Protein AF-A0A7S1G670-F1 (afdb_monomer_lite)

pLDDT: mean 88.63, std 13.84, range [41.38, 98.38]

Radius of gyration: 28.33 Å; chains: 1; bounding box: 71×31×103 Å

InterPro domains:
  IPR007070 GPI ethanolamine phosphate transferase 1 [PTHR12250] (4-189)
  IPR017852 GPI ethanolamine phosphate transferase 1, C-terminal [PF04987] (153-191)

Structure (mmCIF, N/CA/C/O backbone):
data_AF-A0A7S1G670-F1
#
_entry.id   AF-A0A7S1G670-F1
#
loop_
_atom_site.group_PDB
_atom_site.id
_atom_site.type_symbol
_atom_site.label_atom_id
_atom_site.label_alt_id
_atom_site.label_comp_id
_atom_site.label_asym_id
_atom_site.label_entity_id
_atom_site.label_seq_id
_atom_site.pdbx_PDB_ins_code
_atom_site.Cartn_x
_atom_site.Cartn_y
_atom_site.Cartn_z
_atom_site.occupancy
_atom_site.B_iso_or_equiv
_atom_site.auth_seq_id
_atom_site.auth_comp_id
_atom_site.auth_asym_id
_atom_site.auth_atom_id
_atom_site.pdbx_PDB_model_num
ATOM 1 N N . ALA A 1 1 ? -28.471 -9.081 -15.385 1.00 61.25 1 ALA A N 1
ATOM 2 C CA . ALA A 1 1 ? -27.693 -10.338 -15.318 1.00 61.25 1 ALA A CA 1
ATOM 3 C C . ALA A 1 1 ? -27.471 -10.798 -13.871 1.00 61.25 1 ALA A C 1
ATOM 5 O O . ALA A 1 1 ? -27.771 -11.944 -13.567 1.00 61.25 1 ALA A O 1
ATOM 6 N N . GLU A 1 2 ? -27.056 -9.911 -12.961 1.00 59.50 2 GLU A N 1
ATOM 7 C CA . GLU A 1 2 ? -26.676 -10.255 -11.574 1.00 59.50 2 GLU A CA 1
ATOM 8 C C . GLU A 1 2 ? -27.767 -10.929 -10.724 1.00 59.50 2 GLU A C 1
ATOM 10 O O . GLU A 1 2 ? -27.504 -11.957 -10.107 1.00 59.50 2 GLU A O 1
ATOM 15 N N . ARG A 1 3 ? -29.015 -10.432 -10.739 1.00 60.22 3 ARG A N 1
ATOM 16 C CA . ARG A 1 3 ? -30.126 -11.062 -9.988 1.00 60.22 3 ARG A CA 1
ATOM 17 C C . ARG A 1 3 ? -30.439 -12.493 -10.442 1.00 60.22 3 ARG A C 1
ATOM 19 O O . ARG A 1 3 ? -30.979 -13.269 -9.664 1.00 60.22 3 ARG A O 1
ATOM 26 N N . ARG A 1 4 ? -30.109 -12.850 -11.692 1.00 66.56 4 ARG A N 1
ATOM 27 C CA . ARG A 1 4 ? -30.321 -14.212 -12.213 1.00 66.56 4 ARG A CA 1
ATOM 28 C C . ARG 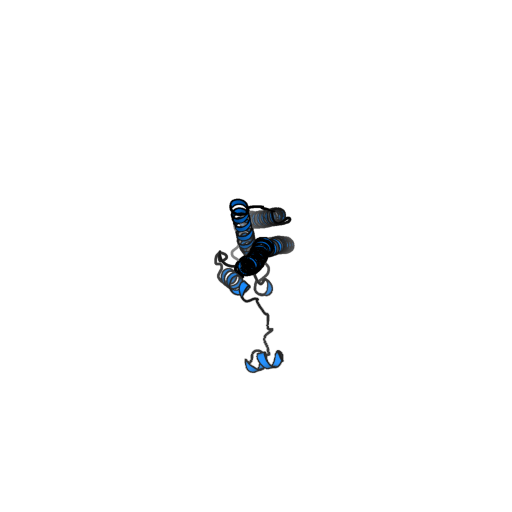A 1 4 ? -29.297 -15.192 -11.643 1.00 66.56 4 ARG A C 1
ATOM 30 O O . ARG A 1 4 ? -29.664 -16.320 -11.342 1.00 66.56 4 ARG A O 1
ATOM 37 N N . GLN A 1 5 ? -28.049 -14.758 -11.446 1.00 72.69 5 GLN A N 1
ATOM 38 C CA . GLN A 1 5 ? -27.017 -15.590 -10.823 1.00 72.69 5 GLN A CA 1
ATOM 39 C C . GLN A 1 5 ? -27.321 -15.849 -9.345 1.00 72.69 5 GLN A C 1
ATOM 41 O O . GLN A 1 5 ? -27.334 -17.001 -8.932 1.00 72.69 5 GLN A O 1
ATOM 46 N N . THR A 1 6 ? -27.653 -14.828 -8.551 1.00 81.56 6 THR A N 1
ATOM 47 C CA . THR A 1 6 ? -27.987 -15.048 -7.130 1.00 81.56 6 THR A CA 1
ATOM 48 C C . THR A 1 6 ? -29.269 -15.862 -6.949 1.00 81.56 6 THR A C 1
ATOM 50 O O . THR A 1 6 ? -29.337 -16.696 -6.048 1.00 81.56 6 THR A O 1
ATOM 53 N N . ALA A 1 7 ? -30.261 -15.702 -7.832 1.00 82.38 7 ALA A N 1
ATOM 54 C CA . ALA A 1 7 ? -31.463 -16.535 -7.839 1.00 82.38 7 ALA A CA 1
ATOM 55 C C . ALA A 1 7 ? -31.172 -18.006 -8.182 1.00 82.38 7 ALA A C 1
ATOM 57 O O . ALA A 1 7 ? -31.714 -18.890 -7.519 1.00 82.38 7 ALA A O 1
ATOM 58 N N . ALA A 1 8 ? -30.283 -18.280 -9.146 1.00 89.19 8 ALA A N 1
ATOM 59 C CA . ALA A 1 8 ? -29.874 -19.646 -9.491 1.00 89.19 8 ALA A CA 1
ATOM 60 C C . ALA A 1 8 ? -29.229 -20.382 -8.303 1.00 89.19 8 ALA A C 1
ATOM 62 O O . ALA A 1 8 ? -29.425 -21.581 -8.133 1.00 89.19 8 ALA A O 1
ATOM 63 N N . TRP A 1 9 ? -28.531 -19.648 -7.435 1.00 86.62 9 TRP A N 1
ATOM 64 C CA . TRP A 1 9 ? -27.909 -20.177 -6.219 1.00 86.62 9 TRP A CA 1
ATOM 65 C C . TRP A 1 9 ? -28.842 -20.139 -4.996 1.00 86.62 9 TRP A C 1
ATOM 67 O O . TRP A 1 9 ? -28.402 -20.413 -3.885 1.00 86.62 9 TRP A O 1
ATOM 77 N N . ARG A 1 10 ? -30.129 -19.788 -5.167 1.00 88.75 10 ARG A N 1
ATOM 78 C CA . ARG A 1 10 ? -31.120 -19.587 -4.084 1.00 88.75 10 ARG A CA 1
ATOM 79 C C . ARG A 1 10 ? -30.721 -18.523 -3.043 1.00 88.75 10 ARG A C 1
ATOM 81 O O . ARG A 1 10 ? -31.264 -18.482 -1.944 1.00 88.75 10 ARG A O 1
ATOM 88 N N . LEU A 1 11 ? -29.835 -17.601 -3.416 1.00 88.12 11 LEU A N 1
ATOM 89 C CA . LEU A 1 11 ? -29.305 -16.514 -2.586 1.00 88.12 11 LEU A CA 1
ATOM 90 C C . LEU A 1 11 ? -29.913 -15.146 -2.935 1.00 88.12 11 LEU A C 1
ATOM 92 O O . LEU A 1 11 ? -29.368 -14.109 -2.584 1.00 88.12 11 LEU A O 1
ATOM 96 N N . ALA A 1 12 ? -31.060 -15.102 -3.619 1.00 88.06 12 ALA A N 1
ATOM 97 C CA . ALA A 1 12 ? -31.705 -13.834 -3.984 1.00 88.06 12 ALA A CA 1
ATOM 98 C C . ALA A 1 12 ? -32.114 -12.971 -2.769 1.00 88.06 12 ALA A C 1
ATOM 100 O O . ALA A 1 12 ? -32.316 -11.769 -2.916 1.00 88.06 12 ALA A O 1
ATOM 101 N N . HIS A 1 13 ? -32.227 -13.584 -1.586 1.00 88.06 13 HIS A N 1
ATOM 102 C CA . HIS A 1 13 ? -32.544 -12.923 -0.320 1.00 88.06 13 HIS A CA 1
ATOM 103 C C . HIS A 1 13 ? -31.311 -12.332 0.386 1.00 88.06 13 HIS A C 1
ATOM 105 O O . HIS A 1 13 ? -31.468 -11.571 1.338 1.00 88.06 13 HIS A O 1
ATOM 111 N N . THR A 1 14 ? -30.090 -12.662 -0.053 1.00 86.00 14 THR A N 1
ATOM 112 C CA . THR A 1 14 ? -28.858 -12.134 0.540 1.00 86.00 14 THR A CA 1
ATOM 113 C C . THR A 1 14 ? -28.286 -11.002 -0.308 1.00 86.00 14 THR A C 1
ATOM 115 O O . THR A 1 14 ? -28.378 -10.976 -1.538 1.00 86.00 14 THR A O 1
ATOM 118 N N . ARG A 1 15 ? -27.677 -10.019 0.360 1.00 83.19 15 ARG A N 1
ATOM 119 C CA . ARG A 1 15 ? -26.961 -8.942 -0.323 1.00 83.19 15 ARG A CA 1
ATOM 120 C C . ARG A 1 15 ? -25.569 -9.435 -0.699 1.00 83.19 15 ARG A C 1
ATOM 122 O O . ARG A 1 15 ? -24.737 -9.650 0.178 1.00 83.19 15 ARG A O 1
ATOM 129 N N . ARG A 1 16 ? -25.295 -9.532 -2.000 1.00 83.69 16 ARG A N 1
ATOM 130 C CA . ARG A 1 16 ? -23.937 -9.748 -2.505 1.00 83.69 16 ARG A CA 1
ATOM 131 C C . ARG A 1 16 ? -23.044 -8.571 -2.100 1.00 83.69 16 ARG A C 1
ATOM 133 O O . ARG A 1 16 ? -23.406 -7.409 -2.292 1.00 83.69 16 ARG A O 1
ATOM 140 N N . ARG A 1 17 ? -21.885 -8.886 -1.535 1.00 84.88 17 ARG A N 1
ATOM 141 C CA . ARG A 1 17 ? -20.779 -7.957 -1.311 1.00 84.88 17 ARG A CA 1
ATOM 142 C C . ARG A 1 17 ? -19.556 -8.591 -1.952 1.00 84.88 17 ARG A C 1
ATOM 144 O O . ARG A 1 17 ? -19.250 -9.742 -1.668 1.00 84.88 17 ARG A O 1
ATOM 151 N N . ASP A 1 18 ? -18.901 -7.868 -2.844 1.00 84.56 18 ASP A N 1
ATOM 152 C CA . ASP A 1 18 ? -17.701 -8.369 -3.505 1.00 84.56 18 ASP A CA 1
ATOM 153 C C . ASP A 1 18 ? -16.457 -8.018 -2.689 1.00 84.56 18 ASP A C 1
ATOM 155 O O . ASP A 1 18 ? -16.424 -7.026 -1.958 1.00 84.56 18 ASP A O 1
ATOM 159 N N . VAL A 1 19 ? -15.450 -8.875 -2.796 1.00 88.69 19 VAL A N 1
ATOM 160 C CA . VAL A 1 19 ? -14.128 -8.726 -2.182 1.00 88.69 19 VAL A CA 1
ATOM 161 C C . VAL A 1 19 ? -13.115 -8.970 -3.289 1.00 88.69 19 VAL A C 1
ATOM 163 O O . VAL A 1 19 ? -13.320 -9.868 -4.111 1.00 88.69 19 VAL A O 1
ATOM 166 N N . GLN A 1 20 ? -12.047 -8.174 -3.355 1.00 89.81 20 GLN A N 1
ATOM 167 C CA . GLN A 1 20 ? -11.006 -8.434 -4.344 1.00 89.81 20 GLN A CA 1
ATOM 168 C C . GLN A 1 20 ? -10.254 -9.710 -3.963 1.00 89.81 20 GLN A C 1
ATOM 170 O O . GLN A 1 20 ? -10.089 -10.026 -2.787 1.00 89.81 20 GLN A O 1
ATOM 175 N N . GLN A 1 21 ? -9.763 -10.455 -4.953 1.00 90.25 21 GLN A N 1
ATOM 176 C CA . GLN A 1 21 ? -9.098 -11.736 -4.698 1.00 90.25 21 GLN A CA 1
ATOM 177 C C . GLN A 1 21 ? -7.897 -11.597 -3.743 1.00 90.25 21 GLN A C 1
ATOM 179 O O . GLN A 1 21 ? -7.680 -12.465 -2.899 1.00 90.25 21 GLN A O 1
ATOM 184 N N . ALA A 1 22 ? -7.155 -10.489 -3.840 1.00 89.94 22 ALA A N 1
ATOM 185 C CA . ALA A 1 22 ? -6.019 -10.197 -2.969 1.00 89.94 22 ALA A CA 1
ATOM 186 C C . ALA A 1 22 ? -6.425 -9.983 -1.496 1.00 89.94 22 ALA A C 1
ATOM 188 O O . ALA A 1 22 ? -5.645 -10.285 -0.594 1.00 89.94 22 ALA A O 1
ATOM 189 N N . ASP A 1 23 ? -7.651 -9.526 -1.240 1.00 94.12 23 ASP A N 1
ATOM 190 C CA . ASP A 1 23 ? -8.119 -9.107 0.086 1.00 94.12 23 ASP A CA 1
ATOM 191 C C . ASP A 1 23 ? -8.592 -10.279 0.958 1.00 94.12 23 ASP A C 1
ATOM 193 O O . ASP A 1 23 ? -8.681 -10.156 2.182 1.00 94.12 23 ASP A O 1
ATOM 197 N N . VAL A 1 24 ? -8.875 -11.439 0.350 1.00 94.06 24 VAL A N 1
ATOM 198 C CA . VAL A 1 24 ? -9.420 -12.618 1.047 1.00 94.06 24 VAL A CA 1
ATOM 199 C C . VAL A 1 24 ? -8.503 -13.067 2.185 1.00 94.06 24 VAL A C 1
ATOM 201 O O . VAL A 1 24 ? -8.980 -13.380 3.273 1.00 94.06 24 VAL A O 1
ATOM 204 N N . ALA A 1 25 ? -7.185 -13.054 1.973 1.00 94.19 25 ALA A N 1
ATOM 205 C CA . ALA A 1 25 ? -6.224 -13.465 2.994 1.00 94.19 25 ALA A CA 1
ATOM 206 C C . ALA A 1 25 ? -6.233 -12.530 4.216 1.00 94.19 25 ALA A C 1
ATOM 208 O O . ALA A 1 25 ? -6.212 -13.002 5.353 1.00 94.19 25 ALA A O 1
ATOM 209 N N . ALA A 1 26 ? -6.306 -11.212 3.989 1.00 95.25 26 ALA A N 1
ATOM 210 C CA . ALA A 1 26 ? -6.394 -10.226 5.065 1.00 95.25 26 ALA A CA 1
ATOM 211 C C . ALA A 1 26 ? -7.719 -10.363 5.831 1.00 95.25 26 ALA A C 1
ATOM 213 O O . ALA A 1 26 ? -7.729 -10.339 7.063 1.00 95.25 26 ALA A O 1
ATOM 214 N N . LEU A 1 27 ? -8.825 -10.581 5.108 1.00 95.56 27 LEU A N 1
ATOM 215 C CA . LEU A 1 27 ? -10.137 -10.811 5.706 1.00 95.56 27 LEU A CA 1
ATOM 216 C C . LEU A 1 27 ? -10.151 -12.062 6.590 1.00 95.56 27 LEU A C 1
ATOM 218 O O . LEU A 1 27 ? -10.579 -11.989 7.737 1.00 95.56 27 LEU A O 1
ATOM 222 N N . MET A 1 28 ? -9.663 -13.197 6.086 1.00 95.88 28 MET A N 1
ATOM 223 C CA . MET A 1 28 ? -9.647 -14.455 6.840 1.00 95.88 28 MET A CA 1
ATOM 224 C C . MET A 1 28 ? -8.778 -14.361 8.095 1.00 95.88 28 MET A C 1
ATOM 226 O O . MET A 1 28 ? -9.195 -14.829 9.152 1.00 95.88 28 MET A O 1
ATOM 230 N N . ALA A 1 29 ? -7.608 -13.720 8.010 1.00 95.94 29 ALA A N 1
ATOM 231 C CA . ALA A 1 29 ? -6.757 -13.502 9.177 1.00 95.94 29 ALA A CA 1
ATOM 232 C C . ALA A 1 29 ? -7.479 -12.676 10.255 1.00 95.94 29 ALA A C 1
ATOM 234 O O . ALA A 1 29 ? -7.488 -13.068 11.420 1.00 95.94 29 ALA A O 1
ATOM 235 N N . ALA A 1 30 ? -8.160 -11.594 9.860 1.00 95.81 30 ALA A N 1
ATOM 236 C CA . ALA A 1 30 ? -8.950 -10.778 10.779 1.00 95.81 30 ALA A CA 1
ATOM 237 C C . ALA A 1 30 ? -10.165 -11.528 11.355 1.00 95.81 30 ALA A C 1
ATOM 239 O O . ALA A 1 30 ? -10.482 -11.396 12.528 1.00 95.81 30 ALA A O 1
ATOM 240 N N . LEU A 1 31 ? -10.865 -12.347 10.573 1.00 95.12 31 LEU A N 1
ATOM 241 C CA . LEU A 1 31 ? -12.003 -13.109 11.103 1.00 95.12 31 LEU A CA 1
ATOM 242 C C . LEU A 1 31 ? -11.567 -14.183 12.108 1.00 95.12 31 LEU A C 1
ATOM 244 O O . LEU A 1 31 ? -12.293 -14.468 13.057 1.00 95.12 31 LEU A O 1
ATOM 248 N N . LEU A 1 32 ? -10.379 -14.757 11.916 1.00 94.56 32 LEU A N 1
ATOM 249 C CA . LEU A 1 32 ? -9.820 -15.797 12.782 1.00 94.56 32 LEU A CA 1
ATOM 250 C C . LEU A 1 32 ? -8.993 -15.244 13.954 1.00 94.56 32 LEU A C 1
ATOM 252 O O . LEU A 1 32 ? -8.480 -16.028 14.748 1.00 94.56 32 LEU A O 1
ATOM 256 N N . GLY A 1 33 ? -8.822 -13.921 14.068 1.00 93.38 33 GLY A N 1
ATOM 257 C CA . GLY A 1 33 ? -7.976 -13.327 15.109 1.00 93.38 33 GLY A CA 1
ATOM 258 C C . GLY A 1 33 ? -6.478 -13.615 14.939 1.00 93.38 33 GLY A C 1
ATOM 259 O O . GLY A 1 33 ? -5.718 -13.511 15.900 1.00 93.38 33 GLY A O 1
ATOM 260 N N . LEU A 1 34 ? -6.049 -13.986 13.735 1.00 95.00 34 LEU A N 1
ATOM 261 C CA . LEU A 1 34 ? -4.668 -14.333 13.417 1.00 95.00 34 LEU A CA 1
ATOM 262 C C . LEU A 1 34 ? -3.853 -13.087 13.028 1.00 95.00 34 LEU A C 1
ATOM 264 O O . LEU A 1 34 ? -4.417 -12.089 12.567 1.00 95.00 34 LEU A O 1
ATOM 268 N N . PRO A 1 35 ? -2.515 -13.120 13.180 1.00 93.88 35 PRO A N 1
ATOM 269 C CA . PRO A 1 35 ? -1.658 -12.054 12.673 1.00 93.88 35 PRO A CA 1
ATOM 270 C C . PRO A 1 35 ? -1.805 -11.896 11.154 1.00 93.88 35 PRO A C 1
ATOM 272 O O . PRO A 1 35 ? -2.042 -12.863 10.427 1.00 93.88 35 PRO A O 1
ATOM 275 N N . MET A 1 36 ? -1.630 -10.663 10.672 1.00 94.69 36 MET A N 1
ATOM 276 C CA . MET A 1 36 ? -1.764 -10.355 9.248 1.00 94.69 36 MET A CA 1
ATOM 277 C C . MET A 1 36 ? -0.691 -11.094 8.418 1.00 94.69 36 MET A C 1
ATOM 279 O O . MET A 1 36 ? 0.476 -11.139 8.823 1.00 94.69 36 MET A O 1
ATOM 283 N N . PRO A 1 37 ? -1.071 -11.716 7.285 1.00 93.00 37 PRO A N 1
ATOM 284 C CA . PRO A 1 37 ? -0.204 -12.632 6.545 1.00 93.00 37 PRO A CA 1
ATOM 285 C C . PRO A 1 37 ? 0.872 -11.900 5.735 1.00 93.00 37 PRO A C 1
ATOM 287 O O . PRO A 1 37 ? 0.552 -11.306 4.711 1.00 93.00 37 PRO A O 1
ATOM 290 N N . PHE A 1 38 ? 2.151 -12.041 6.109 1.00 86.38 38 PHE A N 1
ATOM 291 C CA . PHE A 1 38 ? 3.309 -11.281 5.591 1.00 86.38 38 PHE A CA 1
ATOM 292 C C . PHE A 1 38 ? 3.437 -11.086 4.074 1.00 86.38 38 PHE A C 1
ATOM 294 O O . PHE A 1 38 ? 3.954 -10.050 3.674 1.00 86.38 38 PHE A O 1
ATOM 301 N N . ASN A 1 39 ? 3.019 -12.046 3.241 1.00 86.50 39 ASN A N 1
ATOM 302 C CA . ASN A 1 39 ? 3.131 -11.980 1.772 1.00 86.50 39 ASN A CA 1
ATOM 303 C C . ASN A 1 39 ? 1.831 -11.519 1.090 1.00 86.50 39 ASN A C 1
ATOM 305 O O . ASN A 1 39 ? 1.622 -11.766 -0.095 1.00 86.50 39 ASN A O 1
ATOM 309 N N . SER A 1 40 ? 0.939 -10.879 1.843 1.00 88.81 40 SER A N 1
ATOM 310 C CA . SER A 1 40 ? -0.304 -10.313 1.327 1.00 88.81 40 SER A CA 1
ATOM 311 C C . SER A 1 40 ? -0.160 -8.820 1.048 1.00 88.81 40 SER A C 1
ATOM 313 O O . SER A 1 40 ? 0.440 -8.090 1.836 1.00 88.81 40 SER A O 1
ATOM 315 N N . VAL A 1 41 ? -0.742 -8.374 -0.062 1.00 85.56 41 VAL A N 1
ATOM 316 C CA . VAL A 1 41 ? -0.974 -6.953 -0.384 1.00 85.56 41 VAL A CA 1
ATOM 317 C C . VAL A 1 41 ? -2.461 -6.589 -0.298 1.00 85.56 41 VAL A C 1
ATOM 319 O O . VAL A 1 41 ? -2.852 -5.492 -0.678 1.00 85.56 41 VAL A O 1
ATOM 322 N N . GLY A 1 42 ? -3.298 -7.518 0.176 1.00 91.31 42 GLY A N 1
ATOM 323 C CA . GLY A 1 42 ? -4.739 -7.325 0.288 1.00 91.31 42 GLY A CA 1
ATOM 324 C C . GLY A 1 42 ? -5.118 -6.265 1.315 1.00 91.31 42 GLY A C 1
ATOM 325 O O . GLY A 1 42 ? -4.560 -6.234 2.417 1.00 91.31 42 GLY A O 1
ATOM 326 N N . VAL A 1 43 ? -6.107 -5.447 0.964 1.00 93.75 43 VAL A N 1
ATOM 327 C CA . VAL A 1 43 ? -6.704 -4.413 1.811 1.00 93.75 43 VAL A CA 1
ATOM 328 C C . VAL A 1 43 ? -7.830 -5.031 2.626 1.00 93.75 43 VAL A C 1
ATOM 330 O O . VAL A 1 43 ? -8.720 -5.676 2.079 1.00 93.75 43 VAL A O 1
ATOM 333 N N . LEU A 1 44 ? -7.826 -4.826 3.944 1.00 95.19 44 LEU A N 1
ATOM 334 C CA . LEU A 1 44 ? -8.845 -5.407 4.815 1.00 95.19 44 LEU A CA 1
ATOM 335 C C . LEU A 1 44 ? -10.271 -4.908 4.467 1.00 95.19 44 LEU A C 1
ATOM 337 O O . LEU A 1 44 ? -10.561 -3.720 4.641 1.00 95.19 44 LEU A O 1
ATOM 341 N N . PRO A 1 45 ? -11.207 -5.791 4.053 1.00 94.25 45 PRO A N 1
ATOM 342 C CA . PRO A 1 45 ? -12.568 -5.397 3.690 1.00 94.25 45 PRO A CA 1
ATOM 343 C C . PRO A 1 45 ? -13.416 -5.058 4.920 1.00 94.25 45 PRO A C 1
ATOM 345 O O . PRO A 1 45 ? -14.049 -5.913 5.543 1.00 94.25 45 PRO A O 1
ATOM 348 N N . LEU A 1 46 ? -13.483 -3.773 5.254 1.00 93.50 46 LEU A N 1
ATOM 349 C CA . LEU A 1 46 ? -14.122 -3.296 6.482 1.00 93.50 46 LEU A CA 1
ATOM 350 C C . LEU A 1 46 ? -15.621 -3.599 6.591 1.00 93.50 46 LEU A C 1
ATOM 352 O O . LEU A 1 46 ? -16.159 -3.683 7.692 1.00 93.50 46 LEU A O 1
ATOM 356 N N . SER A 1 47 ? -16.310 -3.788 5.466 1.00 91.50 47 SER A N 1
ATOM 357 C CA . SER A 1 47 ? -17.751 -4.068 5.437 1.00 91.50 47 SER A CA 1
ATOM 358 C C . SER A 1 47 ? -18.138 -5.397 6.100 1.00 91.50 47 SER A C 1
ATOM 360 O O . SER A 1 47 ? -19.309 -5.580 6.441 1.00 91.50 47 SER A O 1
ATOM 362 N N . TYR A 1 48 ? -17.177 -6.301 6.303 1.00 91.44 48 TYR A N 1
ATOM 363 C CA . TYR A 1 48 ? -17.367 -7.610 6.934 1.00 91.44 48 TYR A CA 1
ATOM 364 C C . TYR A 1 48 ? -17.012 -7.637 8.424 1.00 91.44 48 TYR A C 1
ATOM 366 O O . TYR A 1 48 ? -17.227 -8.651 9.080 1.00 91.44 48 TYR A O 1
ATOM 374 N N . LEU A 1 49 ? -16.487 -6.535 8.962 1.00 92.38 49 LEU A N 1
ATOM 375 C CA . LEU A 1 49 ? -16.051 -6.423 10.349 1.00 92.38 49 LEU A CA 1
ATOM 376 C C . LEU A 1 49 ? -16.902 -5.390 11.088 1.00 92.38 49 LEU A C 1
ATOM 378 O O . LEU A 1 49 ? -17.123 -4.275 10.601 1.00 92.38 49 LEU A O 1
ATOM 382 N N . GLN A 1 50 ? -17.348 -5.747 12.291 1.00 92.06 50 GLN A N 1
ATOM 383 C CA . GLN A 1 50 ? -18.050 -4.824 13.176 1.00 92.06 50 GLN A CA 1
ATOM 384 C C . GLN A 1 50 ? -17.124 -3.665 13.571 1.00 92.06 50 GLN A C 1
ATOM 386 O O . GLN A 1 50 ? -15.944 -3.874 13.853 1.00 92.06 50 GLN A O 1
ATOM 391 N N . ALA A 1 51 ? -17.651 -2.438 13.571 1.00 91.56 51 ALA A N 1
ATOM 392 C CA . ALA A 1 51 ? -16.914 -1.269 14.042 1.00 91.56 51 ALA A CA 1
ATOM 393 C C . ALA A 1 51 ? -16.539 -1.444 15.521 1.00 91.56 51 ALA A C 1
ATOM 395 O O . ALA A 1 51 ? -17.376 -1.839 16.332 1.00 91.56 51 ALA A O 1
ATOM 396 N N . GLY A 1 52 ? -15.284 -1.162 15.862 1.00 92.69 52 GLY A N 1
ATOM 397 C CA . GLY A 1 52 ? -14.774 -1.344 17.216 1.00 92.69 52 GLY A CA 1
ATOM 398 C C . GLY A 1 52 ? -13.252 -1.414 17.266 1.00 92.69 52 GLY A C 1
ATOM 399 O O . GLY A 1 52 ? -12.574 -1.386 16.237 1.00 92.69 52 GLY A O 1
ATOM 400 N N . ALA A 1 53 ? -12.713 -1.522 18.481 1.00 92.50 53 ALA A N 1
ATOM 401 C CA . ALA A 1 53 ? -11.270 -1.524 18.726 1.00 92.50 53 ALA A CA 1
ATOM 402 C C . ALA A 1 53 ? -10.544 -2.634 17.955 1.00 92.50 53 ALA A C 1
ATOM 404 O O . ALA A 1 53 ? -9.472 -2.405 17.398 1.00 92.50 53 ALA A O 1
ATOM 405 N N . TYR A 1 54 ? -11.161 -3.818 17.880 1.00 94.44 54 TYR A N 1
ATOM 406 C CA . TYR A 1 54 ? -10.616 -4.954 17.146 1.00 94.44 54 TYR A CA 1
ATOM 407 C C . TYR A 1 54 ? -10.414 -4.637 15.662 1.00 94.44 54 TYR A C 1
ATOM 409 O O . TYR A 1 54 ? -9.325 -4.832 15.126 1.00 94.44 54 TYR A O 1
ATOM 417 N N . ARG A 1 55 ? -11.446 -4.100 15.000 1.00 95.62 55 ARG A N 1
ATOM 418 C CA . ARG A 1 55 ? -11.381 -3.745 13.582 1.00 95.62 55 ARG A CA 1
ATOM 419 C C . ARG A 1 55 ? -10.315 -2.683 13.332 1.00 95.62 55 ARG A C 1
ATOM 421 O O . ARG A 1 55 ? -9.480 -2.887 12.458 1.00 95.62 55 ARG A O 1
ATOM 428 N N . ALA A 1 56 ? -10.273 -1.619 14.133 1.00 96.75 56 ALA A N 1
ATOM 429 C CA . ALA A 1 56 ? -9.234 -0.595 14.017 1.00 96.75 56 ALA A CA 1
ATOM 430 C C . ALA A 1 56 ? -7.820 -1.184 14.188 1.00 96.75 56 ALA A C 1
ATOM 432 O O . ALA A 1 56 ? -6.919 -0.883 13.404 1.00 96.75 56 ALA A O 1
ATOM 433 N N . ALA A 1 57 ? -7.626 -2.083 15.158 1.00 96.75 57 ALA A N 1
ATOM 434 C CA . ALA A 1 57 ? -6.353 -2.771 15.363 1.00 96.75 57 ALA A CA 1
ATOM 435 C C . ALA A 1 57 ? -5.970 -3.666 14.174 1.00 96.75 57 ALA A C 1
ATOM 437 O O . ALA A 1 57 ? -4.812 -3.656 13.750 1.00 96.75 57 ALA A O 1
ATOM 438 N N . ALA A 1 58 ? -6.933 -4.396 13.606 1.00 97.06 58 ALA A N 1
ATOM 439 C CA . ALA A 1 58 ? -6.730 -5.220 12.421 1.00 97.06 58 ALA A CA 1
ATOM 440 C C . ALA A 1 58 ? -6.336 -4.368 11.200 1.00 97.06 58 ALA A C 1
ATOM 442 O O . ALA A 1 58 ? -5.391 -4.717 10.493 1.00 97.06 58 ALA A O 1
ATOM 443 N N . VAL A 1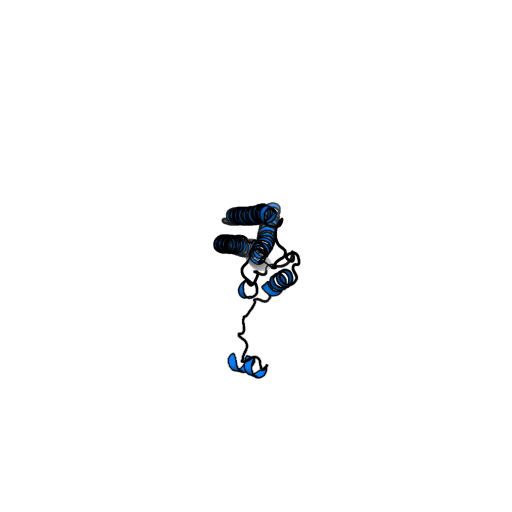 59 ? -6.976 -3.211 10.989 1.00 97.81 59 VAL A N 1
ATOM 444 C CA . VAL A 1 59 ? -6.606 -2.270 9.915 1.00 97.81 59 VAL A CA 1
ATOM 445 C C . VAL A 1 59 ? -5.188 -1.744 10.103 1.00 97.81 59 VAL A C 1
ATOM 447 O O . VAL A 1 59 ? -4.393 -1.782 9.166 1.00 97.81 59 VAL A O 1
ATOM 450 N N . VAL A 1 60 ? -4.830 -1.314 11.316 1.00 98.25 60 VAL A N 1
ATOM 451 C CA . VAL A 1 60 ? -3.468 -0.853 11.624 1.00 98.25 60 VAL A CA 1
ATOM 452 C C . VAL A 1 60 ? -2.442 -1.965 11.388 1.00 98.25 60 VAL A C 1
ATOM 454 O O . VAL A 1 60 ? -1.361 -1.701 10.863 1.00 98.25 60 VAL A O 1
ATOM 457 N N . ALA A 1 61 ? -2.752 -3.213 11.749 1.00 97.44 61 ALA A N 1
ATOM 458 C CA . ALA A 1 61 ? -1.870 -4.352 11.504 1.00 97.44 61 ALA A CA 1
ATOM 459 C C . ALA A 1 61 ? -1.692 -4.639 10.002 1.00 97.44 61 ALA A C 1
ATOM 461 O O . ALA A 1 61 ? -0.566 -4.854 9.555 1.00 97.44 61 ALA A O 1
ATOM 462 N N . ASN A 1 62 ? -2.778 -4.594 9.226 1.00 97.75 62 ASN A N 1
ATOM 463 C CA . ASN A 1 62 ? -2.752 -4.792 7.777 1.00 97.75 62 ASN A CA 1
ATOM 464 C C . ASN A 1 62 ? -1.935 -3.684 7.091 1.00 97.75 62 ASN A C 1
ATOM 466 O O . ASN A 1 62 ? -0.996 -3.979 6.352 1.00 97.75 62 ASN A O 1
ATOM 470 N N . ALA A 1 63 ? -2.191 -2.422 7.446 1.00 97.94 63 ALA A N 1
ATOM 471 C CA . ALA A 1 63 ? -1.444 -1.275 6.941 1.00 97.94 63 ALA A CA 1
ATOM 472 C C . ALA A 1 63 ? 0.052 -1.354 7.279 1.00 97.94 63 ALA A C 1
ATOM 474 O O . ALA A 1 63 ? 0.888 -1.140 6.405 1.00 97.94 63 ALA A O 1
ATOM 475 N N . ARG A 1 64 ? 0.418 -1.729 8.515 1.00 97.62 64 ARG A N 1
ATOM 476 C CA . ARG A 1 64 ? 1.831 -1.907 8.915 1.00 97.62 64 ARG A CA 1
ATOM 477 C C . ARG A 1 64 ? 2.554 -2.916 8.048 1.00 97.62 64 ARG A C 1
ATOM 479 O O . ARG A 1 64 ? 3.708 -2.693 7.694 1.00 97.62 64 ARG A O 1
ATOM 486 N N . GLN A 1 65 ? 1.888 -4.015 7.723 1.00 96.88 65 GLN A N 1
ATOM 487 C CA . GLN A 1 65 ? 2.477 -5.042 6.888 1.00 96.88 65 GLN A CA 1
ATOM 488 C C . GLN A 1 65 ? 2.765 -4.511 5.477 1.00 96.88 65 GLN A C 1
ATOM 490 O O . GLN A 1 65 ? 3.888 -4.647 4.994 1.00 96.88 65 GLN A O 1
ATOM 495 N N . VAL A 1 66 ? 1.785 -3.867 4.839 1.00 97.00 66 VAL A N 1
ATOM 496 C CA . VAL A 1 66 ? 1.923 -3.356 3.465 1.00 97.00 66 VAL A CA 1
ATOM 497 C C . VAL A 1 66 ? 2.922 -2.195 3.395 1.00 97.00 66 VAL A C 1
ATOM 499 O O . VAL A 1 66 ? 3.807 -2.193 2.539 1.00 97.00 66 VAL A O 1
ATOM 502 N N . VAL A 1 67 ? 2.861 -1.248 4.337 1.00 98.00 67 VAL A N 1
ATOM 503 C CA . VAL A 1 67 ? 3.843 -0.154 4.455 1.00 98.00 67 VAL A CA 1
ATOM 504 C C . VAL A 1 67 ? 5.251 -0.709 4.688 1.00 98.00 67 VAL A C 1
ATOM 506 O O . VAL A 1 67 ? 6.202 -0.266 4.045 1.00 98.00 67 VAL A O 1
ATOM 509 N N . GLY A 1 68 ? 5.395 -1.731 5.536 1.00 96.62 68 GLY A N 1
ATOM 510 C CA . GLY A 1 68 ? 6.672 -2.405 5.773 1.00 96.62 68 GLY A CA 1
ATOM 511 C C . GLY A 1 68 ? 7.240 -3.076 4.518 1.00 96.62 68 GLY A C 1
ATOM 512 O O . GLY A 1 68 ? 8.436 -2.957 4.244 1.00 96.62 68 GLY A O 1
ATOM 513 N N . GLN A 1 69 ? 6.398 -3.725 3.708 1.00 96.25 69 GLN A N 1
ATOM 514 C CA . GLN A 1 69 ? 6.816 -4.279 2.415 1.00 96.25 69 GLN A CA 1
ATOM 515 C C . GLN A 1 69 ? 7.293 -3.179 1.458 1.00 96.25 69 GLN A C 1
ATOM 517 O O . GLN A 1 69 ? 8.358 -3.316 0.849 1.00 96.25 69 GLN A O 1
ATOM 522 N N . ALA A 1 70 ? 6.545 -2.076 1.345 1.00 96.94 70 ALA A N 1
ATOM 523 C CA . ALA A 1 70 ? 6.921 -0.935 0.511 1.00 96.94 70 ALA A CA 1
ATOM 524 C C . ALA A 1 70 ? 8.262 -0.330 0.957 1.00 96.94 70 ALA A C 1
ATOM 526 O O . ALA A 1 70 ? 9.144 -0.087 0.127 1.00 96.94 70 ALA A O 1
ATOM 527 N N . ARG A 1 71 ? 8.461 -0.176 2.274 1.00 97.38 71 ARG A N 1
ATOM 528 C CA . ARG A 1 71 ? 9.719 0.293 2.863 1.00 97.38 71 ARG A CA 1
ATOM 529 C C . ARG A 1 71 ? 10.881 -0.630 2.520 1.00 97.38 71 ARG A C 1
ATOM 531 O O . ARG A 1 71 ? 11.888 -0.176 1.978 1.00 97.38 71 ARG A O 1
ATOM 538 N N . ARG A 1 72 ? 10.717 -1.936 2.750 1.00 96.56 72 ARG A N 1
ATOM 539 C CA . ARG A 1 72 ? 11.744 -2.934 2.435 1.00 96.56 72 ARG A CA 1
ATOM 540 C C . ARG A 1 72 ? 12.103 -2.924 0.952 1.00 96.56 72 ARG A C 1
ATOM 542 O O . ARG A 1 72 ? 13.273 -3.033 0.592 1.00 96.56 72 ARG A O 1
ATOM 549 N N . LYS A 1 73 ? 11.109 -2.775 0.077 1.00 95.56 73 LYS A N 1
ATOM 550 C CA . LYS A 1 73 ? 11.326 -2.686 -1.369 1.00 95.56 73 LYS A CA 1
ATOM 551 C C . LYS A 1 73 ? 12.100 -1.426 -1.758 1.00 95.56 73 LYS A C 1
ATOM 553 O O . LYS A 1 73 ? 13.017 -1.524 -2.570 1.00 95.56 73 LYS A O 1
ATOM 558 N N . SER A 1 74 ? 11.781 -0.283 -1.152 1.00 96.75 74 SER A N 1
ATOM 559 C CA . SER A 1 74 ? 12.522 0.974 -1.320 1.00 96.75 74 SER A CA 1
ATOM 560 C C . SER A 1 74 ? 13.998 0.812 -0.940 1.00 96.75 74 SER A C 1
ATOM 562 O O . SER A 1 74 ? 14.882 1.171 -1.712 1.00 96.75 74 SER A O 1
ATOM 564 N N . GLU A 1 75 ? 14.282 0.184 0.203 1.00 96.25 75 GLU A N 1
ATOM 565 C CA . GLU A 1 75 ? 15.652 -0.080 0.670 1.00 96.25 75 GLU A CA 1
ATOM 566 C C . GLU A 1 75 ? 16.422 -1.002 -0.279 1.00 96.25 75 GLU A C 1
ATOM 568 O O . GLU A 1 75 ? 17.559 -0.709 -0.652 1.00 96.25 75 GLU A O 1
ATOM 573 N N . LEU A 1 76 ? 15.791 -2.093 -0.725 1.00 95.31 76 LEU A N 1
ATOM 574 C CA . LEU A 1 76 ? 16.388 -3.002 -1.704 1.00 95.31 76 LEU A CA 1
ATOM 575 C C . LEU A 1 76 ? 16.676 -2.295 -3.032 1.00 95.31 76 LEU A C 1
ATOM 577 O O . LEU A 1 76 ? 17.698 -2.574 -3.660 1.00 95.31 76 LEU A O 1
ATOM 581 N N . ARG A 1 77 ? 15.802 -1.375 -3.457 1.00 94.56 77 ARG A N 1
ATOM 582 C CA . ARG A 1 77 ? 16.027 -0.539 -4.641 1.00 94.56 77 ARG A CA 1
ATOM 583 C C . ARG A 1 77 ? 17.173 0.436 -4.428 1.00 94.56 77 ARG A C 1
ATOM 585 O O . ARG A 1 77 ? 18.041 0.500 -5.286 1.00 94.56 77 ARG A O 1
ATOM 592 N N . ARG A 1 78 ? 17.240 1.116 -3.286 1.00 94.69 78 ARG A N 1
ATOM 593 C CA . ARG A 1 78 ? 18.342 2.026 -2.947 1.00 94.69 78 ARG A CA 1
ATOM 594 C C . ARG A 1 78 ? 19.701 1.330 -2.963 1.00 94.69 78 ARG A C 1
ATOM 596 O O . ARG A 1 78 ? 20.670 1.920 -3.412 1.00 94.69 78 ARG A O 1
ATOM 603 N N . ALA A 1 79 ? 19.759 0.079 -2.509 1.00 95.12 79 ALA A N 1
ATOM 604 C CA . ALA A 1 79 ? 20.997 -0.693 -2.462 1.00 95.12 79 ALA A CA 1
ATOM 605 C C . ALA A 1 79 ? 21.451 -1.254 -3.824 1.00 95.12 79 ALA A C 1
ATOM 607 O O . ALA A 1 79 ? 22.615 -1.613 -3.967 1.00 95.12 79 ALA A O 1
ATOM 608 N N . ARG A 1 80 ? 20.540 -1.405 -4.797 1.00 89.94 80 ARG A N 1
ATOM 609 C CA . ARG A 1 80 ? 20.809 -2.132 -6.056 1.00 89.94 80 ARG A CA 1
ATOM 610 C C . ARG A 1 80 ? 20.665 -1.289 -7.318 1.00 89.94 80 ARG A C 1
ATOM 612 O O . ARG A 1 80 ? 21.213 -1.662 -8.350 1.00 89.94 80 ARG A O 1
ATOM 619 N N . ALA A 1 81 ? 19.880 -0.217 -7.281 1.00 87.56 81 ALA A N 1
ATOM 620 C CA . ALA A 1 81 ? 19.645 0.623 -8.445 1.00 87.56 81 ALA A CA 1
ATOM 621 C C . ALA A 1 81 ? 20.865 1.512 -8.715 1.00 87.56 81 ALA A C 1
ATOM 623 O O . ALA A 1 81 ? 21.435 2.082 -7.791 1.00 87.56 81 ALA A O 1
ATOM 624 N N . MET A 1 82 ? 21.226 1.670 -9.992 1.00 83.88 82 MET A N 1
ATOM 625 C CA . MET A 1 82 ? 22.293 2.594 -10.402 1.00 83.88 82 MET A CA 1
ATOM 626 C C . MET A 1 82 ? 21.940 4.053 -10.085 1.00 83.88 82 MET A C 1
ATOM 628 O O . MET A 1 82 ? 22.804 4.839 -9.717 1.00 83.88 82 MET A O 1
ATOM 632 N N . VAL A 1 83 ? 20.658 4.404 -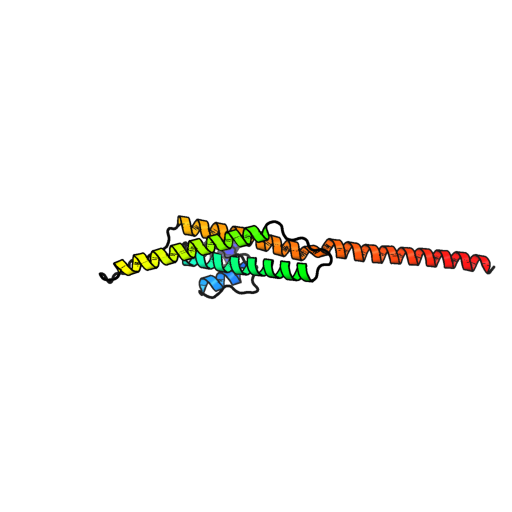10.214 1.00 86.31 83 VAL A N 1
ATOM 633 C CA . VAL A 1 83 ? 20.094 5.697 -9.818 1.00 86.31 83 VAL A CA 1
ATOM 634 C C . VAL A 1 83 ? 18.871 5.404 -8.965 1.00 86.31 83 VAL A C 1
ATOM 636 O O . VAL A 1 83 ? 17.984 4.668 -9.396 1.00 86.31 83 VAL A O 1
ATOM 639 N N . PHE A 1 84 ? 18.838 5.952 -7.752 1.00 93.31 84 PHE A N 1
ATOM 640 C CA . PHE A 1 84 ? 17.731 5.764 -6.824 1.00 93.31 84 PHE A CA 1
ATOM 641 C C . PHE A 1 84 ? 16.978 7.073 -6.594 1.00 93.31 84 PHE A C 1
ATOM 643 O O . PHE A 1 84 ? 17.563 8.085 -6.216 1.00 93.31 84 PHE A O 1
ATOM 650 N N . ALA A 1 85 ? 15.661 7.007 -6.746 1.00 93.12 85 ALA A N 1
ATOM 651 C CA . ALA A 1 85 ? 14.718 8.061 -6.411 1.00 93.12 85 ALA A CA 1
ATOM 652 C C . ALA A 1 85 ? 13.693 7.485 -5.418 1.00 93.12 85 ALA A C 1
ATOM 654 O O . ALA A 1 85 ? 13.057 6.471 -5.732 1.00 93.12 85 ALA A O 1
ATOM 655 N N . PRO A 1 86 ? 13.554 8.069 -4.213 1.00 95.69 86 PRO A N 1
ATOM 656 C CA . PRO A 1 86 ? 12.565 7.623 -3.240 1.00 95.69 86 PRO A CA 1
ATOM 657 C C . PRO A 1 86 ? 11.143 7.964 -3.699 1.00 95.69 86 PRO A C 1
ATOM 659 O O . PRO A 1 86 ? 10.921 8.935 -4.419 1.00 95.69 86 PRO A O 1
ATOM 662 N N . HIS A 1 87 ? 10.167 7.184 -3.231 1.00 97.25 87 HIS A N 1
ATOM 663 C CA . HIS A 1 87 ? 8.760 7.517 -3.420 1.00 97.25 87 HIS A CA 1
ATOM 664 C C . HIS A 1 87 ? 8.389 8.730 -2.547 1.00 97.25 87 HIS A C 1
ATOM 666 O O . HIS A 1 87 ? 8.607 8.666 -1.334 1.00 97.25 87 HIS A O 1
ATOM 672 N N . PRO A 1 88 ? 7.802 9.804 -3.105 1.00 96.44 88 PRO A N 1
ATOM 673 C CA . PRO A 1 88 ? 7.707 11.102 -2.433 1.00 96.44 88 PRO A CA 1
ATOM 674 C C . PRO A 1 88 ? 6.864 11.092 -1.156 1.00 96.44 88 PRO A C 1
ATOM 676 O O . PRO A 1 88 ? 7.110 11.889 -0.265 1.00 96.44 88 PRO A O 1
ATOM 679 N N . ARG A 1 89 ? 5.875 10.198 -1.059 1.00 97.75 89 ARG A N 1
ATOM 680 C CA . ARG A 1 89 ? 4.898 10.184 0.045 1.00 97.75 89 ARG A CA 1
ATOM 681 C C . ARG A 1 89 ? 5.078 9.028 1.027 1.00 97.75 89 ARG A C 1
ATOM 683 O O . ARG A 1 89 ? 4.294 8.893 1.961 1.00 97.75 89 ARG A O 1
ATOM 690 N N . LEU A 1 90 ? 6.050 8.144 0.789 1.00 97.50 90 LEU A N 1
ATOM 691 C CA . LEU A 1 90 ? 6.164 6.905 1.565 1.00 97.50 90 LEU A CA 1
ATOM 692 C C . LEU A 1 90 ? 6.576 7.171 3.020 1.00 97.50 90 LEU A C 1
ATOM 694 O O . LEU A 1 90 ? 6.042 6.526 3.918 1.00 97.50 90 LEU A O 1
ATOM 698 N N . ASP A 1 91 ? 7.478 8.128 3.253 1.00 97.44 91 ASP A N 1
ATOM 699 C CA . ASP A 1 91 ? 7.910 8.498 4.607 1.00 97.44 91 ASP A CA 1
ATOM 700 C C . ASP A 1 91 ? 6.759 9.138 5.410 1.00 97.44 91 ASP A C 1
ATOM 702 O O . ASP A 1 91 ? 6.529 8.755 6.560 1.00 97.44 91 ASP A O 1
ATOM 706 N N . ASP A 1 92 ? 5.974 10.022 4.781 1.00 97.50 92 ASP A N 1
ATOM 707 C CA . ASP A 1 92 ? 4.795 10.656 5.391 1.00 97.50 92 ASP A CA 1
ATOM 708 C C . ASP A 1 92 ? 3.715 9.628 5.752 1.00 97.50 92 ASP A C 1
ATOM 710 O O . ASP A 1 92 ? 3.142 9.663 6.842 1.00 97.50 92 ASP A O 1
ATOM 714 N N . ALA A 1 93 ? 3.453 8.672 4.855 1.00 97.75 93 ALA A N 1
ATOM 715 C CA . ALA A 1 93 ? 2.522 7.577 5.109 1.00 97.75 93 ALA A CA 1
ATOM 716 C C . ALA A 1 93 ? 2.973 6.716 6.297 1.00 97.75 93 ALA A C 1
ATOM 718 O O . ALA A 1 93 ? 2.163 6.336 7.145 1.00 97.75 93 ALA A O 1
ATOM 719 N N . GLU A 1 94 ? 4.273 6.431 6.393 1.00 97.94 94 GLU A N 1
ATOM 720 C CA . GLU A 1 94 ? 4.829 5.681 7.514 1.00 97.94 94 GLU A CA 1
ATOM 721 C C . GLU A 1 94 ? 4.711 6.464 8.832 1.00 97.94 94 GLU A C 1
ATOM 723 O O . GLU A 1 94 ? 4.389 5.880 9.867 1.00 97.94 94 GLU A O 1
ATOM 728 N N . ALA A 1 95 ? 4.935 7.781 8.818 1.00 98.00 95 ALA A N 1
ATOM 729 C CA . ALA A 1 95 ? 4.736 8.648 9.980 1.00 98.00 95 ALA A CA 1
ATOM 730 C C . ALA A 1 95 ? 3.265 8.674 10.429 1.00 98.00 95 ALA A C 1
ATOM 732 O O . ALA A 1 95 ? 2.974 8.332 11.576 1.00 98.00 95 ALA A O 1
ATOM 733 N N . SER A 1 96 ? 2.338 8.945 9.507 1.00 97.75 96 SER A N 1
ATOM 734 C CA . SER A 1 96 ? 0.894 8.969 9.774 1.00 97.75 96 SER A CA 1
ATOM 735 C C . SER A 1 96 ? 0.390 7.643 10.362 1.00 97.75 96 SER A C 1
ATOM 737 O O . SER A 1 96 ? -0.333 7.624 11.362 1.00 97.75 96 SER A O 1
ATOM 739 N N . LEU A 1 97 ? 0.849 6.505 9.824 1.00 98.38 97 LEU A N 1
ATOM 740 C CA . LEU A 1 97 ? 0.499 5.190 10.361 1.00 98.38 97 LEU A CA 1
ATOM 741 C C . LEU A 1 97 ? 1.046 4.966 11.779 1.00 98.38 97 LEU A C 1
ATOM 743 O O . LEU A 1 97 ? 0.369 4.346 12.606 1.00 98.38 97 LEU A O 1
ATOM 747 N N . ARG A 1 98 ? 2.265 5.435 12.081 1.00 98.38 98 ARG A N 1
ATOM 748 C CA . ARG A 1 98 ? 2.840 5.340 13.435 1.00 98.38 98 ARG A CA 1
ATOM 749 C C . ARG A 1 98 ? 2.030 6.158 14.438 1.00 98.38 98 ARG A C 1
ATOM 751 O O . ARG A 1 98 ? 1.745 5.644 15.519 1.00 98.38 98 ARG A O 1
ATOM 758 N N . GLU A 1 99 ? 1.604 7.359 14.066 1.00 98.12 99 GLU A N 1
ATOM 759 C CA . GLU A 1 99 ? 0.763 8.221 14.904 1.00 98.12 99 GLU A CA 1
ATOM 760 C C . GLU A 1 99 ? -0.629 7.617 15.137 1.00 98.12 99 GLU A C 1
ATOM 762 O O . GLU A 1 99 ? -1.107 7.565 16.271 1.00 98.12 99 GLU A O 1
ATOM 767 N N . ALA A 1 100 ? -1.279 7.095 14.091 1.00 97.81 100 ALA A N 1
ATOM 768 C CA . ALA A 1 100 ? -2.567 6.404 14.210 1.00 97.81 100 ALA A CA 1
ATOM 769 C C . ALA A 1 100 ? -2.469 5.186 15.147 1.00 97.81 100 ALA A C 1
ATOM 771 O O . ALA A 1 100 ? -3.307 4.962 16.023 1.00 97.81 100 ALA A O 1
ATOM 772 N N . ALA A 1 101 ? -1.385 4.425 15.013 1.00 98.12 101 ALA A N 1
ATOM 773 C CA . ALA A 1 101 ? -1.061 3.316 15.893 1.00 98.12 101 ALA A CA 1
ATOM 774 C C . ALA A 1 101 ? -0.843 3.721 17.360 1.00 98.12 101 ALA A C 1
ATOM 776 O O . ALA A 1 101 ? -1.214 2.961 18.257 1.00 98.12 101 ALA A O 1
ATOM 777 N N . GLN A 1 102 ? -0.182 4.853 17.610 1.00 97.81 102 GLN A N 1
ATOM 778 C CA . GLN A 1 102 ? 0.036 5.381 18.959 1.00 97.81 102 GLN A CA 1
ATOM 779 C C . GLN A 1 102 ? -1.289 5.814 19.587 1.00 97.81 102 GLN A C 1
ATOM 781 O O . GLN A 1 102 ? -1.622 5.307 20.657 1.00 97.81 102 GLN A O 1
ATOM 786 N N . ARG A 1 103 ? -2.103 6.598 18.865 1.00 96.69 103 ARG A N 1
ATOM 787 C CA . ARG A 1 103 ? -3.452 7.003 19.300 1.00 96.69 103 ARG A CA 1
ATOM 788 C C . ARG A 1 103 ? -4.321 5.812 19.694 1.00 96.69 103 ARG A C 1
ATOM 790 O O . ARG A 1 103 ? -4.957 5.829 20.744 1.00 96.69 103 ARG A O 1
ATOM 797 N N . LEU A 1 104 ? -4.321 4.746 18.889 1.00 96.75 104 LEU A N 1
ATOM 798 C CA . LEU A 1 104 ? -5.083 3.537 19.206 1.00 96.75 104 LEU A CA 1
ATOM 799 C C . LEU A 1 104 ? -4.593 2.859 20.492 1.00 96.75 104 LEU A C 1
ATOM 801 O O . LEU A 1 104 ? -5.407 2.430 21.311 1.00 96.75 104 LEU A O 1
ATOM 805 N N . ARG A 1 105 ? -3.272 2.749 20.680 1.00 95.94 105 ARG A N 1
ATOM 806 C CA . ARG A 1 105 ? -2.682 2.140 21.884 1.00 95.94 105 ARG A CA 1
ATOM 807 C C . ARG A 1 105 ? -2.994 2.950 23.136 1.00 95.94 105 ARG A C 1
ATOM 809 O O . ARG A 1 105 ? -3.360 2.360 24.146 1.00 95.94 105 ARG A O 1
ATOM 816 N N . GLU A 1 106 ? -2.863 4.269 23.065 1.00 94.88 106 GLU A N 1
ATOM 817 C CA . GLU A 1 106 ? -3.160 5.181 24.172 1.00 94.88 106 GLU A CA 1
ATOM 818 C C . GLU A 1 106 ? -4.635 5.118 24.558 1.00 94.88 106 GLU A C 1
ATOM 820 O O . GLU A 1 106 ? -4.950 4.907 25.727 1.00 94.88 106 GLU A O 1
ATOM 825 N N . ALA A 1 107 ? -5.536 5.181 23.573 1.00 92.94 107 ALA A N 1
ATOM 826 C CA . ALA A 1 107 ? -6.968 5.073 23.815 1.00 92.94 107 ALA A CA 1
ATOM 827 C C . ALA A 1 107 ? -7.351 3.707 24.408 1.00 92.94 107 ALA A C 1
ATOM 829 O O . ALA A 1 107 ? -8.148 3.636 25.337 1.00 92.94 107 ALA A O 1
ATOM 830 N N . THR A 1 108 ? -6.745 2.618 23.924 1.00 91.62 108 THR A N 1
ATOM 831 C CA . THR A 1 108 ? -6.966 1.276 24.489 1.00 91.62 108 THR A CA 1
ATOM 832 C C . THR A 1 108 ? -6.444 1.184 25.925 1.00 91.62 108 THR A C 1
ATOM 834 O O . THR A 1 108 ? -7.100 0.601 26.782 1.00 91.62 108 THR A O 1
ATOM 837 N N . ARG A 1 109 ? -5.284 1.784 26.219 1.00 90.38 109 ARG A N 1
ATOM 838 C CA . ARG A 1 109 ? -4.704 1.798 27.568 1.00 90.38 109 ARG A CA 1
ATOM 839 C C . ARG A 1 109 ? -5.560 2.593 28.553 1.00 90.38 109 ARG A C 1
ATOM 841 O O . ARG A 1 109 ? -5.777 2.102 29.654 1.00 90.38 109 ARG A O 1
ATOM 848 N N . ALA A 1 110 ? -6.038 3.777 28.170 1.00 88.75 110 ALA A N 1
ATOM 849 C CA . ALA A 1 110 ? -6.899 4.607 29.016 1.00 88.75 110 ALA A CA 1
ATOM 850 C C . ALA A 1 110 ? -8.170 3.849 29.425 1.00 88.75 110 ALA A C 1
ATOM 852 O O . ALA A 1 110 ? -8.482 3.731 30.602 1.00 88.75 110 ALA A O 1
ATOM 853 N N . VAL A 1 111 ? -8.813 3.207 28.452 1.00 87.06 111 VAL A N 1
ATOM 854 C CA . VAL A 1 111 ? -10.008 2.379 28.642 1.00 87.06 111 VAL A CA 1
ATOM 855 C C . VAL A 1 111 ? -9.781 1.218 29.620 1.00 87.06 111 VAL A C 1
ATOM 857 O O . VAL A 1 111 ? -10.641 0.938 30.452 1.00 87.06 111 VAL A O 1
ATOM 860 N N . VAL A 1 112 ? -8.626 0.548 29.549 1.00 83.50 112 VAL A N 1
ATOM 861 C CA . VAL A 1 112 ? -8.275 -0.549 30.470 1.00 83.50 112 VAL A CA 1
ATOM 862 C C . VAL A 1 112 ? -8.013 -0.033 31.890 1.00 83.50 112 VAL A C 1
ATOM 864 O O . VAL A 1 112 ? -8.429 -0.673 32.854 1.00 83.50 112 VAL A O 1
ATOM 867 N N . VAL A 1 113 ? -7.341 1.115 32.031 1.00 80.19 113 VAL A N 1
ATOM 868 C CA . VAL A 1 113 ? -7.049 1.727 33.340 1.00 80.19 113 VAL A CA 1
ATOM 869 C C . VAL A 1 113 ? -8.332 2.214 34.018 1.00 80.19 113 VAL A C 1
ATOM 871 O O . VAL A 1 113 ? -8.546 1.910 35.190 1.00 80.19 113 VAL A O 1
ATOM 874 N N . ASP A 1 114 ? -9.203 2.900 33.279 1.00 69.31 114 ASP A N 1
ATOM 875 C CA . ASP A 1 114 ? -10.465 3.431 33.804 1.00 69.31 114 ASP A CA 1
ATOM 876 C C . ASP A 1 114 ? -11.480 2.312 34.106 1.00 69.31 114 ASP A C 1
ATOM 878 O O . ASP A 1 114 ? -12.213 2.384 35.093 1.00 69.31 114 ASP A O 1
ATOM 882 N N . GLY A 1 115 ? -11.492 1.240 33.304 1.00 59.88 115 GLY A N 1
ATOM 883 C CA . GLY A 1 115 ? -12.333 0.059 33.532 1.00 59.88 115 GLY A CA 1
ATOM 884 C C . GLY A 1 115 ? -11.929 -0.751 34.769 1.00 59.88 115 GLY A C 1
ATOM 885 O O . GLY A 1 115 ? -12.787 -1.158 35.551 1.00 59.88 115 GLY A O 1
ATOM 886 N N . GLY A 1 116 ? -10.623 -0.907 35.017 1.00 54.59 116 GLY A N 1
ATOM 887 C CA . GLY A 1 116 ? -10.106 -1.647 36.174 1.00 54.59 116 GLY A CA 1
ATOM 888 C C . GLY A 1 116 ? -10.459 -1.034 37.538 1.00 54.59 116 GLY A C 1
ATOM 889 O O . GLY A 1 116 ? -10.445 -1.741 38.544 1.00 54.59 116 GLY A O 1
ATOM 890 N N . ALA A 1 117 ? -10.817 0.254 37.592 1.00 50.69 117 ALA A N 1
ATOM 891 C CA . ALA A 1 117 ? -11.290 0.909 38.814 1.00 50.69 117 ALA A CA 1
ATOM 892 C C . ALA A 1 117 ? -12.781 0.637 39.119 1.00 50.69 117 ALA A C 1
ATOM 894 O O . ALA A 1 117 ? -13.201 0.746 40.274 1.00 50.69 117 ALA A O 1
ATOM 895 N N . ALA A 1 118 ? -13.584 0.279 38.109 1.00 49.03 118 ALA A N 1
ATOM 896 C CA . ALA A 1 118 ? -15.029 0.065 38.235 1.00 49.03 118 ALA A CA 1
ATOM 897 C C . ALA A 1 118 ? -15.410 -1.398 38.553 1.00 49.03 118 ALA A C 1
ATOM 899 O O . ALA A 1 118 ? -16.434 -1.643 39.196 1.00 49.03 118 ALA A O 1
ATOM 900 N N . ASP A 1 119 ? -14.559 -2.361 38.187 1.00 48.62 119 ASP A N 1
ATOM 901 C CA . ASP A 1 119 ? -14.850 -3.805 38.247 1.00 48.62 119 ASP A CA 1
ATOM 902 C C . ASP A 1 119 ? -14.769 -4.442 39.651 1.00 48.62 119 ASP A C 1
ATOM 904 O O . ASP A 1 119 ? -15.041 -5.630 39.820 1.00 48.62 119 ASP A O 1
ATOM 908 N N . ALA A 1 120 ? -14.496 -3.669 40.707 1.00 50.47 120 ALA A N 1
ATOM 909 C CA . ALA A 1 120 ? -14.549 -4.174 42.084 1.00 50.47 120 ALA A CA 1
ATOM 910 C C . ALA A 1 120 ? -15.984 -4.358 42.640 1.00 50.47 120 ALA A C 1
ATOM 912 O O . ALA A 1 120 ? -16.128 -4.774 43.790 1.00 50.47 120 ALA A O 1
ATO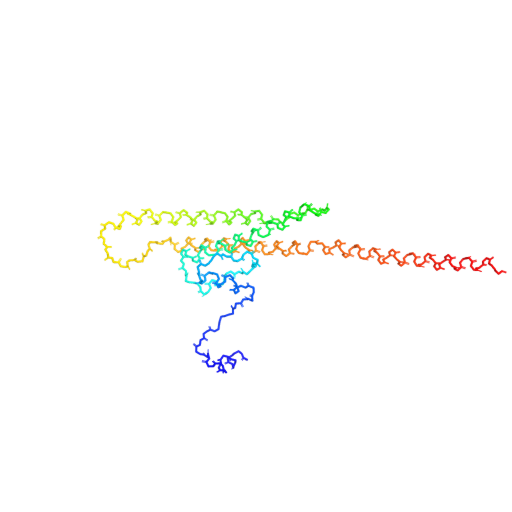M 913 N N . ARG A 1 121 ? -17.056 -4.023 41.893 1.00 48.12 121 ARG A N 1
ATOM 914 C CA . ARG A 1 121 ? -18.433 -3.970 42.446 1.00 48.12 121 ARG A CA 1
ATOM 915 C C . ARG A 1 121 ? -19.578 -4.614 41.647 1.00 48.12 121 ARG A C 1
ATOM 917 O O . ARG A 1 121 ? -20.724 -4.411 42.041 1.00 48.12 121 ARG A O 1
ATOM 924 N N . GLY A 1 122 ? -19.372 -5.417 40.601 1.00 44.66 122 GLY A N 1
ATOM 925 C CA . GLY A 1 122 ? -20.552 -6.039 39.976 1.00 44.66 122 GLY A CA 1
ATOM 926 C C . GLY A 1 122 ? -20.311 -7.021 38.843 1.00 44.66 122 GLY A C 1
ATOM 927 O O . GLY A 1 122 ? -19.806 -6.661 37.789 1.00 44.66 122 GLY A O 1
ATOM 928 N N . VAL A 1 123 ? -20.778 -8.254 39.043 1.00 44.53 123 VAL A N 1
ATOM 929 C CA . VAL A 1 123 ? -20.911 -9.284 38.010 1.00 44.53 123 VAL A CA 1
ATOM 930 C C . VAL A 1 123 ? -22.148 -8.970 37.167 1.00 44.53 123 VAL A C 1
ATOM 932 O O . VAL A 1 123 ? -23.278 -9.228 37.573 1.00 44.53 123 VAL A O 1
ATOM 935 N N . GLY A 1 124 ? -21.935 -8.405 35.984 1.00 41.38 124 GLY A N 1
ATOM 936 C CA . GLY A 1 124 ? -22.943 -8.243 34.944 1.00 41.38 124 GLY A CA 1
ATOM 937 C C . GLY A 1 124 ? -22.241 -8.005 33.615 1.00 41.38 124 GLY A C 1
ATOM 938 O O . GLY A 1 124 ? -21.242 -7.297 33.580 1.00 41.38 124 GLY A O 1
ATOM 939 N N . ALA A 1 125 ? -22.729 -8.621 32.537 1.00 46.66 125 ALA A N 1
ATOM 940 C CA . ALA A 1 125 ? -22.179 -8.557 31.181 1.00 46.66 125 ALA A CA 1
ATOM 941 C C . ALA A 1 125 ? -22.308 -7.152 30.546 1.00 46.66 125 ALA A C 1
ATOM 943 O O . ALA A 1 125 ? -22.948 -6.973 29.510 1.00 46.66 125 ALA A O 1
ATOM 944 N N . ALA A 1 126 ? -21.739 -6.135 31.191 1.00 49.78 126 ALA A N 1
ATOM 945 C CA . ALA A 1 126 ? -21.560 -4.812 30.630 1.00 49.78 126 ALA A CA 1
ATOM 946 C C . ALA A 1 126 ? -20.549 -4.917 29.483 1.00 49.78 126 ALA A C 1
ATOM 948 O O . ALA A 1 126 ? -19.513 -5.569 29.615 1.00 49.78 126 ALA A O 1
ATOM 949 N N . ALA A 1 127 ? -20.879 -4.315 28.338 1.00 60.00 127 ALA A N 1
ATOM 950 C CA . ALA A 1 127 ? -19.983 -4.225 27.195 1.00 60.00 127 ALA A CA 1
ATOM 951 C C . ALA A 1 127 ? -18.594 -3.786 27.675 1.00 60.00 127 ALA A C 1
ATOM 953 O O . ALA A 1 127 ? -18.491 -2.745 28.328 1.00 60.00 127 ALA A O 1
ATOM 954 N N . SER A 1 128 ? -17.553 -4.583 27.385 1.00 60.50 128 SER A N 1
ATOM 955 C CA . SER A 1 128 ? -16.185 -4.221 27.759 1.00 60.50 128 SER A CA 1
ATOM 956 C C . SER A 1 128 ? -15.919 -2.777 27.346 1.00 60.50 128 SER A C 1
ATOM 958 O O . SER A 1 128 ? -16.294 -2.388 26.230 1.00 60.50 128 SER A O 1
ATOM 960 N N . PRO A 1 129 ? -15.297 -1.980 28.226 1.00 74.06 129 PRO A N 1
ATOM 961 C CA . PRO A 1 129 ? -15.034 -0.589 27.925 1.00 74.06 129 PRO A CA 1
ATOM 962 C C . PRO A 1 129 ? -14.215 -0.551 26.624 1.00 74.06 129 PRO A C 1
ATOM 964 O O . PRO A 1 129 ? -13.318 -1.369 26.404 1.00 74.06 129 PRO A O 1
ATOM 967 N N . SER A 1 130 ? -14.593 0.334 25.701 1.00 80.62 130 SER A N 1
ATOM 968 C CA . SER A 1 130 ? -13.974 0.437 24.377 1.00 80.62 130 SER A CA 1
ATOM 969 C C . SER A 1 130 ? -13.707 1.902 24.026 1.00 80.62 130 SER A C 1
ATOM 971 O O . SER A 1 130 ? -14.434 2.780 24.497 1.00 80.62 130 SER A O 1
ATOM 973 N N . PRO A 1 131 ? -12.665 2.198 23.225 1.00 90.50 131 PRO A N 1
ATOM 974 C CA . PRO A 1 131 ? -12.380 3.559 22.787 1.00 90.50 131 PRO A CA 1
ATOM 975 C C . PRO A 1 131 ? -13.558 4.189 22.029 1.00 90.50 131 PRO A C 1
ATOM 977 O O . PRO A 1 131 ? -14.316 3.472 21.368 1.00 90.50 131 PRO A O 1
ATOM 980 N N . PRO A 1 132 ? -13.688 5.528 22.044 1.00 91.69 132 PRO A N 1
ATOM 981 C CA . PRO A 1 132 ? -14.776 6.211 21.357 1.00 91.69 132 PRO A CA 1
ATOM 982 C C . PRO A 1 132 ? -14.723 5.957 19.845 1.00 91.69 132 PRO A C 1
ATOM 984 O O . PRO A 1 132 ? -13.677 6.105 19.208 1.00 91.69 132 PRO A O 1
ATOM 987 N N . LEU A 1 133 ? -15.875 5.622 19.253 1.00 92.56 133 LEU A N 1
ATOM 988 C CA . LEU A 1 133 ? -15.993 5.294 17.826 1.00 92.56 133 LEU A CA 1
ATOM 989 C C . LEU A 1 133 ? -15.375 6.344 16.878 1.00 92.56 133 LEU A C 1
ATOM 991 O O . LEU A 1 133 ? -14.678 5.929 15.954 1.00 92.56 133 LEU A O 1
ATOM 995 N N . PRO A 1 134 ? -15.541 7.671 17.077 1.00 96.06 134 PRO A N 1
ATOM 996 C CA . PRO A 1 134 ? -14.915 8.669 16.204 1.00 96.06 134 PRO A CA 1
ATOM 997 C C . PRO A 1 134 ? -13.386 8.560 16.135 1.00 96.06 134 PRO A C 1
ATOM 999 O O . PRO A 1 134 ? -12.807 8.714 15.062 1.00 96.06 134 PRO A O 1
ATOM 1002 N N . LEU A 1 135 ? -12.730 8.238 17.256 1.00 95.56 135 LEU A N 1
ATOM 1003 C CA . LEU A 1 135 ? -11.282 8.026 17.293 1.00 95.56 135 LEU A CA 1
ATOM 1004 C C . LEU A 1 135 ? -10.894 6.765 16.519 1.00 95.56 135 LEU A C 1
ATOM 1006 O O . LEU A 1 135 ? -9.923 6.781 15.767 1.00 95.56 135 LEU A O 1
ATOM 1010 N N . LEU A 1 136 ? -11.666 5.686 16.669 1.00 96.25 136 LEU A N 1
ATOM 1011 C CA .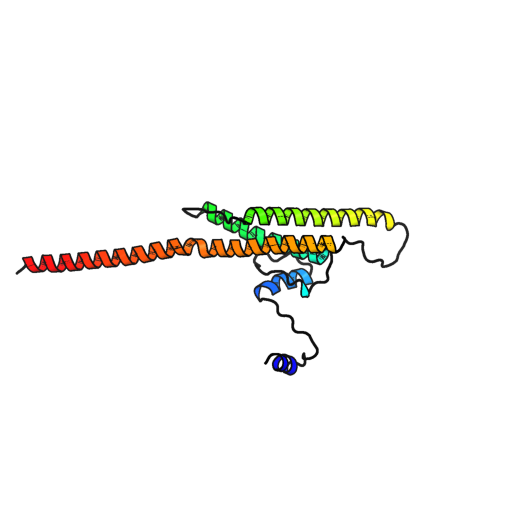 LEU A 1 136 ? -11.431 4.439 15.943 1.00 96.25 136 LEU A CA 1
ATOM 1012 C C . LEU A 1 136 ? -11.572 4.636 14.430 1.00 96.25 136 LEU A C 1
ATOM 1014 O O . LEU A 1 136 ? -10.717 4.174 13.682 1.00 96.25 136 LEU A O 1
ATOM 1018 N N . PHE A 1 137 ? -12.580 5.386 13.980 1.00 96.62 137 PHE A N 1
ATOM 1019 C CA . PHE A 1 137 ? -12.735 5.725 12.564 1.00 96.62 137 PHE A CA 1
ATOM 1020 C C . PHE A 1 137 ? -11.598 6.602 12.033 1.00 96.62 137 PHE A C 1
ATOM 1022 O O . PHE A 1 137 ? -11.143 6.374 10.914 1.00 96.62 137 PHE A O 1
ATOM 1029 N N . ALA A 1 138 ? -11.102 7.562 12.821 1.00 97.38 138 ALA A N 1
ATOM 1030 C CA . ALA A 1 138 ? -9.939 8.361 12.436 1.00 97.38 138 ALA A CA 1
ATOM 1031 C C . ALA A 1 138 ? -8.686 7.484 12.262 1.00 97.38 138 ALA A C 1
ATOM 1033 O O . ALA A 1 138 ? -7.993 7.587 11.255 1.00 97.38 138 ALA A O 1
ATOM 1034 N N . VAL A 1 139 ? -8.440 6.557 13.195 1.00 98.12 139 VAL A N 1
ATOM 1035 C CA . VAL A 1 139 ? -7.337 5.586 13.094 1.00 98.12 139 VAL A CA 1
ATOM 1036 C C . VAL A 1 139 ? -7.490 4.684 11.867 1.00 98.12 139 VAL A C 1
ATOM 1038 O O . VAL A 1 139 ? -6.510 4.452 11.160 1.00 98.12 139 VAL A O 1
ATOM 1041 N N . GLU A 1 140 ? -8.697 4.170 11.608 1.00 97.81 140 GLU A N 1
ATOM 1042 C CA . GLU A 1 140 ? -8.984 3.361 10.418 1.00 97.81 140 GLU A CA 1
ATOM 1043 C C . GLU A 1 140 ? -8.677 4.142 9.134 1.00 97.81 140 GLU A C 1
ATOM 1045 O O . GLU A 1 140 ? -8.014 3.613 8.243 1.00 97.81 140 GLU A O 1
ATOM 1050 N N . TYR A 1 141 ? -9.112 5.402 9.051 1.00 96.94 141 TYR A N 1
ATOM 1051 C CA . TYR A 1 141 ? -8.872 6.268 7.899 1.00 96.94 141 TYR A CA 1
ATOM 1052 C C . TYR A 1 141 ? -7.378 6.519 7.663 1.00 96.94 141 TYR A C 1
ATOM 1054 O O . TYR A 1 141 ? -6.884 6.304 6.554 1.00 96.94 141 TYR A O 1
ATOM 1062 N N . ASP A 1 142 ? -6.642 6.906 8.706 1.00 98.19 142 ASP A N 1
ATOM 1063 C CA . ASP A 1 142 ? -5.212 7.199 8.604 1.00 98.19 142 ASP A CA 1
ATOM 1064 C C . ASP A 1 142 ? -4.426 5.950 8.181 1.00 98.19 142 ASP A C 1
ATOM 1066 O O . ASP A 1 142 ? -3.614 6.001 7.255 1.00 98.19 142 ASP A O 1
ATOM 1070 N N . ALA A 1 143 ? -4.737 4.791 8.768 1.00 98.19 143 ALA A N 1
ATOM 1071 C CA . ALA A 1 143 ? -4.104 3.529 8.405 1.00 98.19 143 ALA A CA 1
ATOM 1072 C C . ALA A 1 143 ? -4.419 3.094 6.961 1.00 98.19 143 ALA A C 1
ATOM 1074 O O . ALA A 1 143 ? -3.516 2.659 6.243 1.00 98.19 143 ALA A O 1
ATOM 1075 N N . LEU A 1 144 ? -5.669 3.242 6.506 1.00 97.69 144 LEU A N 1
ATOM 1076 C CA . LEU A 1 144 ? -6.048 2.964 5.117 1.00 97.69 144 LEU A CA 1
ATOM 1077 C C . LEU A 1 144 ? -5.352 3.912 4.132 1.00 97.69 144 LEU A C 1
ATOM 1079 O O . LEU A 1 144 ? -4.884 3.463 3.086 1.00 97.69 144 LEU A O 1
ATOM 1083 N N . SER A 1 145 ? -5.254 5.203 4.457 1.00 97.88 145 SER A N 1
ATOM 1084 C CA . SER A 1 145 ? -4.598 6.190 3.593 1.00 97.88 145 SER A CA 1
ATOM 1085 C C . SER A 1 145 ? -3.094 5.924 3.457 1.00 97.88 145 SER A C 1
ATOM 1087 O O . SER A 1 145 ? -2.563 5.931 2.345 1.00 97.88 145 SER A O 1
ATOM 1089 N N . ALA A 1 146 ? -2.421 5.581 4.560 1.00 98.25 146 ALA A N 1
ATOM 1090 C CA . ALA A 1 146 ? -1.018 5.184 4.551 1.00 98.25 146 ALA A CA 1
ATOM 1091 C C . ALA A 1 146 ? -0.791 3.905 3.732 1.00 98.25 146 ALA A C 1
ATOM 1093 O O . ALA A 1 146 ? 0.166 3.808 2.962 1.00 98.25 146 ALA A O 1
ATOM 1094 N N . MET A 1 147 ? -1.697 2.933 3.855 1.00 96.62 147 MET A N 1
ATOM 1095 C CA . MET A 1 147 ? -1.648 1.708 3.064 1.00 96.62 147 MET A CA 1
ATOM 1096 C C . MET A 1 147 ? -1.857 1.972 1.569 1.00 96.62 147 MET A C 1
ATOM 1098 O O . MET A 1 147 ? -1.143 1.390 0.757 1.00 96.62 147 MET A O 1
ATOM 1102 N N . ALA A 1 148 ? -2.772 2.869 1.193 1.00 97.56 148 ALA A N 1
ATOM 1103 C CA . ALA A 1 148 ? -2.973 3.252 -0.204 1.00 97.56 148 ALA A CA 1
ATOM 1104 C C . ALA A 1 148 ? -1.692 3.845 -0.817 1.00 97.56 148 ALA A C 1
ATOM 1106 O O . ALA A 1 148 ? -1.299 3.459 -1.916 1.00 97.56 148 ALA A O 1
ATOM 1107 N N . VAL A 1 149 ? -0.990 4.708 -0.075 1.00 98.31 149 VAL A N 1
ATOM 1108 C CA . VAL A 1 149 ? 0.320 5.238 -0.491 1.00 98.31 149 VAL A CA 1
ATOM 1109 C C . VAL A 1 149 ? 1.376 4.134 -0.589 1.00 98.31 149 VAL A C 1
ATOM 1111 O O . VAL A 1 149 ? 2.219 4.167 -1.481 1.00 98.31 149 VAL A O 1
ATOM 1114 N N . ALA A 1 150 ? 1.354 3.142 0.301 1.00 97.56 150 ALA A N 1
ATOM 1115 C CA . ALA A 1 150 ? 2.284 2.020 0.230 1.00 97.56 150 ALA A CA 1
ATOM 1116 C C . ALA A 1 150 ? 2.038 1.111 -0.982 1.00 97.56 150 ALA A C 1
ATOM 1118 O O . ALA A 1 150 ? 3.004 0.667 -1.600 1.00 97.56 150 ALA A O 1
ATOM 1119 N N . LEU A 1 151 ? 0.778 0.855 -1.345 1.00 96.69 151 LEU A N 1
ATOM 1120 C CA . LEU A 1 151 ? 0.430 0.114 -2.561 1.00 96.69 151 LEU A CA 1
ATOM 1121 C C . LEU A 1 151 ? 0.894 0.865 -3.817 1.00 96.69 151 LEU A C 1
ATOM 1123 O O . LEU A 1 151 ? 1.567 0.277 -4.661 1.00 96.69 151 LEU A O 1
ATOM 1127 N N . ASP A 1 152 ? 0.652 2.176 -3.879 1.00 97.44 152 ASP A N 1
ATOM 1128 C CA . ASP A 1 152 ? 1.164 3.047 -4.947 1.00 97.44 152 ASP A CA 1
ATOM 1129 C C . ASP A 1 152 ? 2.705 3.014 -5.023 1.00 97.44 152 ASP A C 1
ATOM 1131 O O . ASP A 1 152 ? 3.294 2.820 -6.087 1.00 97.44 152 ASP A O 1
ATOM 1135 N N . ALA A 1 153 ? 3.387 3.057 -3.874 1.00 97.00 153 ALA A N 1
ATOM 1136 C CA . ALA A 1 153 ? 4.840 2.917 -3.812 1.00 97.00 153 ALA A CA 1
ATOM 1137 C C . ALA A 1 153 ? 5.327 1.533 -4.289 1.00 97.00 153 ALA A C 1
ATOM 1139 O O . ALA A 1 153 ? 6.369 1.427 -4.946 1.00 97.00 153 ALA A O 1
ATOM 1140 N N . LEU A 1 154 ? 4.602 0.450 -3.985 1.00 95.75 154 LEU A N 1
ATOM 1141 C CA . LEU A 1 154 ? 4.932 -0.888 -4.483 1.00 95.75 154 LEU A CA 1
ATOM 1142 C C . LEU A 1 154 ? 4.852 -0.944 -6.012 1.00 95.75 154 LEU A C 1
ATOM 1144 O O . LEU A 1 154 ? 5.763 -1.517 -6.629 1.00 95.75 154 LEU A O 1
ATOM 1148 N N . ASP A 1 155 ? 3.839 -0.321 -6.610 1.00 94.56 155 ASP A N 1
ATOM 1149 C CA . ASP A 1 155 ? 3.673 -0.211 -8.061 1.00 94.56 155 ASP A CA 1
ATOM 1150 C C . ASP A 1 155 ? 4.749 0.672 -8.699 1.00 94.56 155 ASP A C 1
ATOM 1152 O O . ASP A 1 155 ? 5.379 0.278 -9.691 1.00 94.56 155 ASP A O 1
ATOM 1156 N N . TYR A 1 156 ? 5.065 1.808 -8.079 1.00 95.06 156 TYR A N 1
ATOM 1157 C CA . TYR A 1 156 ? 6.180 2.670 -8.467 1.00 95.06 156 TYR A CA 1
ATOM 1158 C C . TYR A 1 156 ? 7.497 1.879 -8.548 1.00 95.06 156 TYR A C 1
ATOM 1160 O O . TYR A 1 156 ? 8.179 1.875 -9.574 1.00 95.06 156 TYR A O 1
ATOM 1168 N N . PHE A 1 157 ? 7.829 1.093 -7.518 1.00 93.75 157 PHE A N 1
ATOM 1169 C CA . PHE A 1 157 ? 9.058 0.290 -7.515 1.00 93.75 157 PHE A CA 1
ATOM 1170 C C . PHE A 1 157 ? 8.998 -0.966 -8.404 1.00 93.75 157 PHE A C 1
ATOM 1172 O O . PHE A 1 157 ? 10.049 -1.532 -8.736 1.00 93.75 157 PHE A O 1
ATOM 1179 N N . HIS A 1 158 ? 7.802 -1.443 -8.773 1.00 89.44 158 HIS A N 1
ATOM 1180 C CA . HIS A 1 158 ? 7.627 -2.495 -9.787 1.00 89.44 158 HIS A CA 1
ATOM 1181 C C . HIS A 1 158 ? 7.886 -1.967 -11.196 1.00 89.44 158 HIS A C 1
ATOM 1183 O O . HIS A 1 158 ? 8.452 -2.676 -12.026 1.00 89.44 158 HIS A O 1
ATOM 1189 N N . THR A 1 159 ? 7.468 -0.735 -11.471 1.00 89.19 159 THR A N 1
ATOM 1190 C CA . THR A 1 159 ? 7.575 -0.122 -12.798 1.00 89.19 159 THR A CA 1
ATOM 1191 C C . THR A 1 159 ? 8.869 0.668 -13.009 1.00 89.19 159 THR A C 1
ATOM 1193 O O . THR A 1 159 ? 9.172 1.031 -14.145 1.00 89.19 159 THR A O 1
ATOM 1196 N N . TYR A 1 160 ? 9.667 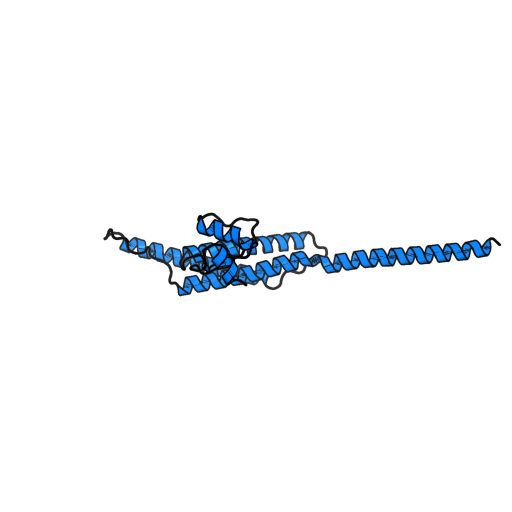0.831 -11.952 1.00 87.88 160 TYR A N 1
ATOM 1197 C CA . TYR A 1 160 ? 10.911 1.605 -11.901 1.00 87.88 160 TYR A CA 1
ATOM 1198 C C . TYR A 1 160 ? 11.894 1.324 -13.051 1.00 87.88 160 TYR A C 1
ATOM 1200 O O . TYR A 1 160 ? 12.345 2.244 -13.729 1.00 87.88 160 TYR A O 1
ATOM 1208 N N . ASP A 1 161 ? 12.191 0.052 -13.337 1.00 86.56 161 ASP A N 1
ATOM 1209 C CA . ASP A 1 161 ? 13.218 -0.305 -14.331 1.00 86.56 161 ASP A CA 1
ATOM 1210 C C . ASP A 1 161 ? 12.711 -0.263 -15.780 1.00 86.56 161 ASP A C 1
ATOM 1212 O O . ASP A 1 161 ? 13.481 -0.499 -16.712 1.00 86.56 161 ASP A O 1
ATOM 1216 N N . ARG A 1 162 ? 11.418 0.011 -16.013 1.00 89.50 162 ARG A N 1
ATOM 1217 C CA . ARG A 1 162 ? 10.816 -0.116 -17.352 1.00 89.50 162 ARG A CA 1
ATOM 1218 C C . ARG A 1 162 ? 11.482 0.792 -18.383 1.00 89.50 162 ARG A C 1
ATOM 1220 O O . ARG A 1 162 ? 11.644 0.373 -19.525 1.00 89.50 162 ARG A O 1
ATOM 1227 N N . VAL A 1 163 ? 11.860 2.013 -18.005 1.00 87.75 163 VAL A N 1
ATOM 1228 C CA . VAL A 1 163 ? 12.504 2.969 -18.922 1.00 87.75 163 VAL A CA 1
ATOM 1229 C C . VAL A 1 163 ? 13.925 2.527 -19.257 1.00 87.75 163 VAL A C 1
ATOM 1231 O O . VAL A 1 163 ? 14.279 2.475 -20.432 1.00 87.75 163 VAL A O 1
ATOM 1234 N N . LEU A 1 164 ? 14.704 2.135 -18.245 1.00 88.62 164 LEU A N 1
ATOM 1235 C CA . LEU A 1 164 ? 16.067 1.636 -18.429 1.00 88.62 164 LEU A CA 1
ATOM 1236 C C . LEU A 1 164 ? 16.084 0.391 -19.320 1.00 88.62 164 LEU A C 1
ATOM 1238 O O . LEU A 1 164 ? 16.847 0.335 -20.280 1.00 88.62 164 LEU A O 1
ATOM 1242 N N . LEU A 1 165 ? 15.216 -0.584 -19.034 1.00 90.25 165 LEU A N 1
ATOM 1243 C CA . LEU A 1 165 ? 15.147 -1.829 -19.794 1.00 90.25 165 LEU A CA 1
ATOM 1244 C C . LEU A 1 165 ? 14.750 -1.572 -21.252 1.00 90.25 165 LEU A C 1
ATOM 1246 O O . LEU A 1 165 ? 15.369 -2.117 -22.161 1.00 90.25 165 LEU A O 1
ATOM 1250 N N . ARG A 1 166 ? 13.753 -0.706 -21.487 1.00 93.75 166 ARG A N 1
ATOM 1251 C CA . ARG A 1 166 ? 13.365 -0.302 -22.847 1.00 93.75 166 ARG A CA 1
ATOM 1252 C C . ARG A 1 166 ? 14.523 0.380 -23.566 1.00 93.75 166 ARG A C 1
ATOM 1254 O O . ARG A 1 166 ? 14.837 -0.026 -24.678 1.00 93.75 166 ARG A O 1
ATOM 1261 N N . GLY A 1 167 ? 15.191 1.333 -22.917 1.00 94.38 167 GLY A N 1
ATOM 1262 C CA . GLY A 1 167 ? 16.362 2.018 -23.463 1.00 94.38 167 GLY A CA 1
ATOM 1263 C C . GLY A 1 167 ? 17.472 1.043 -23.858 1.00 94.38 167 GLY A C 1
ATOM 1264 O O . GLY A 1 167 ? 17.907 1.042 -25.008 1.00 94.38 167 GLY A O 1
ATOM 1265 N N . ALA A 1 168 ? 17.860 0.150 -22.946 1.00 94.62 168 ALA A N 1
ATOM 1266 C CA . ALA A 1 168 ? 18.903 -0.845 -23.180 1.00 94.62 168 ALA A CA 1
ATOM 1267 C C . ALA A 1 168 ? 18.573 -1.774 -24.360 1.00 94.62 168 ALA A C 1
ATOM 1269 O O . ALA A 1 168 ? 19.408 -1.976 -25.240 1.00 94.62 168 ALA A O 1
ATOM 1270 N N . VAL A 1 169 ? 17.341 -2.290 -24.425 1.00 96.88 169 VAL A N 1
ATOM 1271 C CA . VAL A 1 169 ? 16.899 -3.154 -25.531 1.00 96.88 169 VAL A CA 1
ATOM 1272 C C . VAL A 1 169 ? 16.885 -2.387 -26.854 1.00 96.88 169 VAL A C 1
ATOM 1274 O O . VAL A 1 169 ? 17.402 -2.884 -27.853 1.00 96.88 169 VAL A O 1
ATOM 1277 N N . THR A 1 170 ? 16.349 -1.161 -26.873 1.00 97.75 170 THR A N 1
ATOM 1278 C CA . THR A 1 170 ? 16.322 -0.337 -28.093 1.00 97.75 170 THR A CA 1
ATOM 1279 C C . THR A 1 170 ? 17.722 0.007 -28.597 1.00 97.75 170 THR A C 1
ATOM 1281 O O . THR A 1 170 ? 17.972 -0.095 -29.796 1.00 97.75 170 THR A O 1
ATOM 1284 N N . ALA A 1 171 ? 18.656 0.336 -27.699 1.00 97.62 171 ALA A N 1
ATOM 1285 C CA . ALA A 1 171 ? 20.047 0.603 -28.046 1.00 97.62 171 ALA A CA 1
ATOM 1286 C C . ALA A 1 171 ? 20.749 -0.653 -28.581 1.00 97.62 171 ALA A C 1
ATOM 1288 O O . ALA A 1 171 ? 21.486 -0.566 -29.560 1.00 97.62 171 ALA A O 1
ATOM 1289 N N . GLY A 1 172 ? 20.476 -1.823 -27.993 1.00 97.88 172 GLY A N 1
ATOM 1290 C CA . GLY A 1 172 ? 20.999 -3.102 -28.473 1.00 97.88 172 GLY A CA 1
ATOM 1291 C C . GLY A 1 172 ? 20.582 -3.402 -29.915 1.00 97.88 172 GLY A C 1
ATOM 1292 O O . GLY A 1 172 ? 21.431 -3.702 -30.752 1.00 97.88 172 GLY A O 1
ATOM 1293 N N . TYR A 1 173 ? 19.293 -3.247 -30.236 1.00 98.12 173 TYR A N 1
ATOM 1294 C CA . TYR A 1 173 ? 18.802 -3.433 -31.606 1.00 98.12 173 TYR A CA 1
ATOM 1295 C C . TYR A 1 173 ? 19.340 -2.379 -32.576 1.00 98.12 173 TYR A C 1
ATOM 1297 O O . TYR A 1 173 ? 19.776 -2.733 -33.669 1.00 98.12 173 TYR A O 1
ATOM 1305 N N . ALA A 1 174 ? 19.354 -1.101 -32.188 1.00 98.19 174 ALA A N 1
ATOM 1306 C CA . ALA A 1 174 ? 19.903 -0.036 -33.025 1.00 98.19 174 ALA A CA 1
ATOM 1307 C C . ALA A 1 174 ? 21.395 -0.262 -33.325 1.00 98.19 174 ALA A C 1
ATOM 1309 O O . ALA A 1 174 ? 21.826 -0.127 -34.470 1.00 98.19 174 ALA A O 1
ATOM 1310 N N . GLY A 1 175 ? 22.167 -0.677 -32.316 1.00 97.94 175 GLY A N 1
ATOM 1311 C CA . GLY A 1 175 ? 23.572 -1.045 -32.468 1.00 97.94 175 GLY A CA 1
ATOM 1312 C C . GLY A 1 175 ? 23.760 -2.236 -33.406 1.00 97.94 175 GLY A C 1
ATOM 1313 O O . GLY A 1 175 ? 24.601 -2.180 -34.300 1.00 97.94 175 GLY A O 1
ATOM 1314 N N . TRP A 1 176 ? 22.939 -3.282 -33.271 1.00 98.25 176 TRP A N 1
ATOM 1315 C CA . TRP A 1 176 ? 22.981 -4.435 -34.174 1.00 98.25 176 TRP A CA 1
ATOM 1316 C C . TRP A 1 176 ? 22.695 -4.049 -35.629 1.00 98.25 176 TRP A C 1
ATOM 1318 O O . TRP A 1 176 ? 23.438 -4.442 -36.526 1.00 98.25 176 TRP A O 1
ATOM 1328 N N . VAL A 1 177 ? 21.666 -3.231 -35.866 1.00 98.19 177 VAL A N 1
ATOM 1329 C CA . VAL A 1 177 ? 21.340 -2.720 -37.206 1.00 98.19 177 VAL A CA 1
ATOM 1330 C C . VAL A 1 177 ? 22.506 -1.914 -37.779 1.00 98.19 177 VAL A C 1
ATOM 1332 O O . VAL A 1 177 ? 22.881 -2.133 -38.927 1.00 98.19 177 VAL A O 1
ATOM 1335 N N . ALA A 1 178 ? 23.133 -1.039 -36.987 1.00 97.75 178 ALA A N 1
ATOM 1336 C CA . ALA A 1 178 ? 24.292 -0.266 -37.430 1.00 97.75 178 ALA A CA 1
ATOM 1337 C C . ALA A 1 178 ? 25.475 -1.165 -37.831 1.00 97.75 178 ALA A C 1
ATOM 1339 O O . ALA A 1 178 ? 26.072 -0.955 -38.888 1.00 97.75 178 ALA A O 1
ATOM 1340 N N . VAL A 1 179 ? 25.776 -2.202 -37.039 1.00 97.56 179 VAL A N 1
ATOM 1341 C CA . VAL A 1 179 ? 26.820 -3.190 -37.364 1.00 97.56 179 VAL A CA 1
ATOM 1342 C C . VAL A 1 179 ? 26.500 -3.917 -38.670 1.00 97.56 179 VAL A C 1
ATOM 1344 O O . VAL A 1 179 ? 27.385 -4.051 -39.514 1.00 97.56 179 VAL A O 1
ATOM 1347 N N . GLN A 1 180 ? 25.248 -4.338 -38.877 1.00 97.31 180 GLN A N 1
ATOM 1348 C CA . GLN A 1 180 ? 24.824 -4.989 -40.121 1.00 97.31 180 GLN A CA 1
ATOM 1349 C C . GLN A 1 180 ? 24.948 -4.055 -41.330 1.00 97.31 180 GLN A C 1
ATOM 1351 O O . GLN A 1 180 ? 25.485 -4.456 -42.360 1.00 97.31 180 GLN A O 1
ATOM 1356 N N . CYS A 1 181 ? 24.542 -2.790 -41.201 1.00 96.38 181 CYS A N 1
ATOM 1357 C CA . CYS A 1 181 ? 24.714 -1.792 -42.257 1.00 96.38 181 CYS A CA 1
ATOM 1358 C C . CYS A 1 181 ? 26.192 -1.608 -42.631 1.00 96.38 181 CYS A C 1
ATOM 1360 O O . CYS A 1 181 ? 26.536 -1.624 -43.812 1.00 96.38 181 CYS A O 1
ATOM 1362 N N . VAL A 1 182 ? 27.079 -1.482 -41.637 1.00 96.50 182 VAL A N 1
ATOM 1363 C CA . VAL A 1 182 ? 28.526 -1.357 -41.871 1.00 96.50 182 VAL A CA 1
ATOM 1364 C C . VAL A 1 182 ? 29.087 -2.618 -42.526 1.00 96.50 182 VAL A C 1
ATOM 1366 O O . VAL A 1 182 ? 29.844 -2.514 -43.489 1.00 96.50 182 VAL A O 1
ATOM 1369 N N . ALA A 1 183 ? 28.700 -3.805 -42.058 1.00 95.12 183 ALA A N 1
ATOM 1370 C CA . ALA A 1 183 ? 29.147 -5.069 -42.634 1.00 95.12 183 ALA A CA 1
ATOM 1371 C C . ALA A 1 183 ? 28.743 -5.200 -44.111 1.00 95.12 183 ALA A C 1
ATOM 1373 O O . ALA A 1 183 ? 29.575 -5.566 -44.940 1.00 95.12 183 ALA A O 1
ATOM 1374 N N . VAL A 1 184 ? 27.505 -4.836 -44.459 1.00 95.25 184 VAL A N 1
ATOM 1375 C CA . VAL A 1 184 ? 27.008 -4.846 -45.844 1.00 95.25 184 VAL A CA 1
ATOM 1376 C C . VAL A 1 184 ? 27.760 -3.838 -46.722 1.00 95.25 184 VAL A C 1
ATOM 1378 O O . VAL A 1 184 ? 28.162 -4.180 -47.836 1.00 95.25 184 VAL A O 1
ATOM 1381 N N . LEU A 1 185 ? 28.013 -2.624 -46.222 1.00 94.25 185 LEU A N 1
ATOM 1382 C CA . LEU A 1 185 ? 28.794 -1.607 -46.938 1.00 94.25 185 LEU A CA 1
ATOM 1383 C C . LEU A 1 185 ? 30.240 -2.062 -47.184 1.00 94.25 185 LEU A C 1
ATOM 1385 O O . LEU A 1 185 ? 30.764 -1.922 -48.292 1.00 94.25 185 LEU A O 1
ATOM 1389 N N . LEU A 1 186 ? 30.884 -2.646 -46.172 1.00 92.81 186 LEU A N 1
ATOM 1390 C CA . LEU A 1 186 ? 32.243 -3.178 -46.288 1.00 92.81 186 LEU A CA 1
ATOM 1391 C C . LEU A 1 186 ? 32.312 -4.386 -47.226 1.00 92.81 186 LEU A C 1
ATOM 1393 O O . LEU A 1 186 ? 33.276 -4.518 -47.976 1.00 92.81 186 LEU A O 1
ATOM 1397 N N . TRP A 1 187 ? 31.288 -5.242 -47.222 1.00 91.50 187 TRP A N 1
ATOM 1398 C CA . TRP A 1 187 ? 31.160 -6.336 -48.183 1.00 91.50 187 TRP A CA 1
ATOM 1399 C C . TRP A 1 187 ? 31.115 -5.804 -49.623 1.00 91.50 187 TRP A C 1
ATOM 1401 O O . TRP A 1 187 ? 31.920 -6.210 -50.455 1.00 91.50 187 TRP A O 1
ATOM 1411 N N . HIS A 1 188 ? 30.246 -4.827 -49.913 1.00 89.25 188 HIS A N 1
ATOM 1412 C CA . HIS A 1 188 ? 30.101 -4.283 -51.273 1.00 89.25 188 HIS A CA 1
ATOM 1413 C C . HIS A 1 188 ? 31.348 -3.539 -51.764 1.00 89.25 188 HIS A C 1
ATOM 1415 O O . HIS A 1 188 ? 31.748 -3.681 -52.919 1.00 89.25 188 HIS A O 1
ATOM 1421 N N . THR A 1 189 ? 31.984 -2.759 -50.892 1.00 89.25 189 THR A N 1
ATOM 1422 C CA . THR A 1 189 ? 33.198 -2.003 -51.243 1.00 89.25 189 THR A CA 1
ATOM 1423 C C . THR A 1 189 ? 34.417 -2.897 -51.479 1.00 89.25 189 THR A C 1
ATOM 1425 O O . THR A 1 189 ? 35.268 -2.550 -52.294 1.00 89.25 189 THR A O 1
ATOM 1428 N N . ARG A 1 190 ? 34.503 -4.064 -50.826 1.00 82.19 190 ARG A N 1
ATOM 1429 C CA . ARG A 1 190 ? 35.590 -5.033 -51.044 1.00 82.19 190 ARG A CA 1
ATOM 1430 C C . ARG A 1 190 ? 35.434 -5.839 -52.332 1.00 82.19 190 ARG A C 1
ATOM 1432 O O . ARG A 1 190 ? 36.427 -6.050 -53.023 1.00 82.19 190 ARG A O 1
ATOM 1439 N N . GLU A 1 191 ? 34.219 -6.246 -52.688 1.00 67.50 191 GLU A N 1
ATOM 1440 C CA . GLU A 1 191 ? 33.970 -6.986 -53.933 1.00 67.50 191 GLU A CA 1
ATOM 1441 C C . GLU A 1 191 ? 34.178 -6.114 -55.186 1.00 67.50 191 GLU A C 1
ATOM 1443 O O . GLU A 1 191 ? 34.611 -6.616 -56.222 1.00 67.50 191 GLU A O 1
ATOM 1448 N N . GLY A 1 192 ? 33.944 -4.800 -55.084 1.00 60.12 192 GLY A N 1
ATOM 1449 C CA . GLY A 1 192 ? 34.193 -3.841 -56.167 1.00 60.12 192 GLY A CA 1
ATOM 1450 C C . GLY A 1 192 ? 35.670 -3.649 -56.535 1.00 60.12 192 GLY A C 1
ATOM 1451 O O . GLY A 1 192 ? 35.951 -3.179 -57.629 1.00 60.12 192 GLY A O 1
ATOM 1452 N N . TYR A 1 193 ? 36.608 -4.035 -55.661 1.00 55.25 193 TYR A N 1
ATOM 1453 C CA . TYR A 1 193 ? 38.058 -3.944 -55.901 1.00 55.25 193 TYR A CA 1
ATOM 1454 C C . TYR A 1 193 ? 38.669 -5.257 -56.432 1.00 55.25 193 TYR A C 1
ATOM 1456 O O . TYR A 1 193 ? 39.864 -5.323 -56.709 1.00 55.25 193 TYR A O 1
ATOM 1464 N N . ARG A 1 194 ? 37.870 -6.332 -56.513 1.00 54.72 194 ARG A N 1
ATOM 1465 C CA . ARG A 1 194 ? 38.304 -7.684 -56.912 1.00 54.72 194 ARG A CA 1
ATOM 1466 C C . ARG A 1 194 ? 37.931 -8.063 -58.352 1.00 54.72 194 ARG A C 1
ATOM 1468 O O . ARG A 1 194 ? 38.168 -9.205 -58.741 1.00 54.72 194 ARG A O 1
ATOM 1475 N N . ARG A 1 195 ? 37.351 -7.139 -59.120 1.00 46.88 195 ARG A N 1
ATOM 1476 C CA . ARG A 1 195 ? 37.122 -7.247 -60.569 1.00 46.88 195 ARG A CA 1
ATOM 1477 C C . ARG A 1 195 ? 38.008 -6.251 -61.294 1.00 46.88 195 ARG A C 1
ATOM 1479 O O . ARG A 1 195 ? 38.467 -6.611 -62.395 1.00 46.88 195 ARG A O 1
#

Foldseek 3Di:
DVCVVCVVVVNNVPDDDDADPLQVQLQVCLVVVHQRDLPGLHQHPCVVDDQFLSSLVSLLRNLCSLLVVLVVLLVVCVVPPPDHDAQPCSVVLVVLSVVLVVLSVVQVVVLVVVQVVVPPDDDDPDPRRGGDRVSSVSSSVSSVVSSVSSVVSVVCSVCVCVVVVVVVVVVVVVVVVVVVVVVVVVVVVVVVVVD

Sequence (195 aa):
AERRQTAAWRLAHTRRRDVQQADVAALMAALLGLPMPFNSVGVLPLSYLQAGAYRAAAVVANARQVVGQARRKSELRRARAMVFAPHPRLDDAEASLREAAQRLREATRAVVVDGGAADARGVGAAASPSPPLPLLFAVEYDALSAMAVALDALDYFHTYDRVLLRGAVTAGYAGWVAVQCVAVLLWHTREGYRR

Secondary structure (DSSP, 8-state):
-HHHHHHHTT-TTS------GGGHHHHHHHHTTPPP-TT--PPP-GGGS-SSHHHHHHHHHHHHHHHHHHHHHHHHHHHH-SS----TTHHHHHHHHHHHHHHHHHHHHHHHHHHHTTTTS--S-PPPP---HHHHHHHHHHHHHHHHHHHHHHHHHHHTTHHHHHHHHHHHHHHHHHHHHHHHHHHHHHHTT--

Organism: NCBI:txid1486930